Protein AF-A0A8H4V1L9-F1 (afdb_monomer_lite)

pLDDT: mean 92.54, std 5.95, range [70.88, 98.75]

Radius of gyration: 28.55 Å; chains: 1; bounding box: 56×48×77 Å

Foldseek 3Di:
DLLLVQQVQLAFFDACVVCVQLFNPPPDPPSTWRQFPDHDRFLRNLLCVVVVNTSGSLCDPSCVVNVSNVNCCSCPVVPNPVSNQSSDGVSSVVSSVVSVVCVVPVDPPPDDDDPPDDDDQKDWAPWDWDQDPPRPDIDTDTDIKGWCLPPPDDDPFDKDADAPPVRHPPPVRSIDGDDDDDKDDDPRTIID

Structure (mmCIF, N/CA/C/O backbone):
data_AF-A0A8H4V1L9-F1
#
_entry.id   AF-A0A8H4V1L9-F1
#
loop_
_atom_site.group_PDB
_atom_site.id
_atom_site.type_symbol
_atom_site.label_atom_id
_atom_site.label_alt_id
_atom_site.label_comp_id
_atom_site.label_asym_id
_atom_site.label_entity_id
_atom_site.label_seq_id
_atom_site.pdbx_PDB_ins_code
_atom_site.Cartn_x
_atom_site.Cartn_y
_atom_site.Cartn_z
_atom_site.occupancy
_atom_site.B_iso_or_equiv
_atom_site.auth_seq_id
_atom_site.auth_comp_id
_atom_site.auth_asym_id
_atom_site.auth_atom_id
_atom_site.pdbx_PDB_model_num
ATOM 1 N N . MET A 1 1 ? 8.409 -9.653 -5.940 1.00 91.44 1 MET A N 1
ATOM 2 C CA . MET A 1 1 ? 8.453 -8.261 -5.461 1.00 91.44 1 MET A CA 1
ATOM 3 C C . MET A 1 1 ? 8.432 -7.314 -6.658 1.00 91.44 1 MET A C 1
ATOM 5 O O . MET A 1 1 ? 7.422 -6.649 -6.794 1.00 91.44 1 MET A O 1
ATOM 9 N N . ILE A 1 2 ? 9.386 -7.412 -7.600 1.00 98.38 2 ILE A N 1
ATOM 10 C CA . ILE A 1 2 ? 9.415 -6.668 -8.886 1.00 98.38 2 ILE A CA 1
ATOM 11 C C . ILE A 1 2 ? 8.041 -6.478 -9.526 1.00 98.38 2 ILE A C 1
ATOM 13 O O . ILE A 1 2 ? 7.591 -5.352 -9.690 1.00 98.38 2 ILE A O 1
ATOM 17 N N . ALA A 1 3 ? 7.356 -7.586 -9.836 1.00 97.81 3 ALA A N 1
ATOM 18 C CA . ALA A 1 3 ? 6.075 -7.489 -10.518 1.00 97.81 3 ALA A CA 1
ATOM 19 C C . ALA A 1 3 ? 5.016 -6.757 -9.707 1.00 97.81 3 ALA A C 1
ATOM 21 O O . ALA A 1 3 ? 4.273 -5.965 -10.258 1.00 97.81 3 ALA A O 1
ATOM 22 N N . LEU A 1 4 ? 4.976 -6.972 -8.396 1.00 97.38 4 LEU A N 1
ATOM 23 C CA . LEU A 1 4 ? 4.025 -6.271 -7.551 1.00 97.38 4 LEU A CA 1
ATOM 24 C C . LEU A 1 4 ? 4.302 -4.758 -7.521 1.00 97.38 4 LEU A C 1
ATOM 26 O O . LEU A 1 4 ? 3.358 -3.986 -7.637 1.00 97.38 4 LEU A O 1
ATOM 30 N N . THR A 1 5 ? 5.571 -4.348 -7.424 1.00 97.94 5 THR A N 1
ATOM 31 C CA . THR A 1 5 ? 5.962 -2.929 -7.464 1.00 97.94 5 THR A CA 1
ATOM 32 C C . THR A 1 5 ? 5.581 -2.281 -8.778 1.00 97.94 5 THR A C 1
ATOM 34 O O . THR A 1 5 ? 4.862 -1.295 -8.759 1.00 97.94 5 THR A O 1
ATOM 37 N N . ALA A 1 6 ? 5.969 -2.869 -9.912 1.00 98.25 6 ALA A N 1
ATOM 38 C CA . ALA A 1 6 ? 5.624 -2.324 -11.223 1.00 98.25 6 ALA A CA 1
ATOM 39 C C . ALA A 1 6 ? 4.097 -2.239 -11.421 1.00 98.25 6 ALA A C 1
ATOM 41 O O . ALA A 1 6 ? 3.587 -1.226 -11.879 1.00 98.25 6 ALA A O 1
ATOM 42 N N . CYS A 1 7 ? 3.334 -3.248 -10.990 1.00 98.25 7 CYS A N 1
ATOM 43 C CA . CYS A 1 7 ? 1.870 -3.191 -11.054 1.00 98.25 7 CYS A CA 1
ATOM 44 C C . CYS A 1 7 ? 1.252 -2.120 -10.143 1.00 98.25 7 CYS A C 1
ATOM 46 O O . CYS A 1 7 ? 0.157 -1.653 -10.428 1.00 98.25 7 CYS A O 1
ATOM 48 N N . GLY A 1 8 ? 1.898 -1.763 -9.032 1.00 97.06 8 GLY A N 1
ATOM 49 C CA . GLY A 1 8 ? 1.448 -0.664 -8.177 1.00 97.06 8 GLY A CA 1
ATOM 50 C C . GLY A 1 8 ? 1.833 0.700 -8.747 1.00 97.06 8 GLY A C 1
ATOM 51 O O . GLY A 1 8 ? 1.004 1.601 -8.788 1.00 97.06 8 GLY A O 1
ATOM 52 N N . HIS A 1 9 ? 3.077 0.833 -9.205 1.00 97.69 9 HIS A N 1
ATOM 53 C CA . HIS A 1 9 ? 3.680 2.098 -9.622 1.00 97.69 9 HIS A CA 1
ATOM 54 C C . HIS A 1 9 ? 3.379 2.493 -11.074 1.00 97.69 9 HIS A C 1
ATOM 56 O O . HIS A 1 9 ? 3.747 3.586 -11.465 1.00 97.69 9 HIS A O 1
ATOM 62 N N . THR A 1 10 ? 2.651 1.699 -11.865 1.00 97.88 10 THR A N 1
ATOM 63 C CA . THR A 1 10 ? 2.059 2.216 -13.124 1.00 97.88 10 THR A CA 1
ATOM 64 C C . THR A 1 10 ? 1.052 3.349 -12.875 1.00 97.88 10 THR A C 1
ATOM 66 O O . THR A 1 10 ? 0.795 4.168 -13.748 1.00 97.88 10 THR A O 1
ATOM 69 N N . ILE A 1 11 ? 0.476 3.446 -11.668 1.00 96.25 11 ILE A N 1
ATOM 70 C CA . ILE A 1 11 ? -0.443 4.529 -11.309 1.00 96.25 11 ILE A CA 1
ATOM 71 C C . ILE A 1 11 ? 0.100 5.302 -10.114 1.00 96.25 11 ILE A C 1
ATOM 73 O O . ILE A 1 11 ? 0.515 4.740 -9.103 1.00 96.25 11 ILE A O 1
ATOM 77 N N . GLY A 1 12 ? -0.011 6.624 -10.197 1.00 96.31 12 GLY A N 1
ATOM 78 C CA . GLY A 1 12 ? 0.339 7.526 -9.111 1.00 96.31 12 GLY A CA 1
ATOM 79 C C . GLY A 1 12 ? 1.707 8.155 -9.318 1.00 96.31 12 GLY A C 1
ATOM 80 O O . GLY A 1 12 ? 2.100 8.431 -10.450 1.00 96.31 12 GLY A O 1
ATOM 81 N N . GLY A 1 13 ? 2.382 8.463 -8.215 1.00 96.62 13 GLY A N 1
ATOM 82 C CA . GLY A 1 13 ? 3.581 9.286 -8.218 1.00 96.62 13 GLY A CA 1
ATOM 83 C C . GLY A 1 13 ? 3.943 9.799 -6.831 1.00 96.62 13 GLY A C 1
ATOM 84 O O . GLY A 1 13 ? 3.339 9.415 -5.825 1.00 96.62 13 GLY A O 1
ATOM 85 N N . VAL A 1 14 ? 4.910 10.710 -6.788 1.00 97.44 14 VAL A N 1
ATOM 86 C CA . VAL A 1 14 ? 5.513 11.229 -5.555 1.00 97.44 14 VAL A CA 1
ATOM 87 C C . VAL A 1 14 ? 5.263 12.727 -5.408 1.00 97.44 14 VAL A C 1
ATOM 89 O O . VAL A 1 14 ? 5.441 13.484 -6.358 1.00 97.44 14 VAL A O 1
ATOM 92 N N . HIS A 1 15 ? 4.904 13.162 -4.195 1.00 97.50 15 HIS A N 1
ATOM 93 C CA . HIS A 1 15 ? 4.840 14.577 -3.816 1.00 97.50 15 HIS A CA 1
ATOM 94 C C . HIS A 1 15 ? 6.169 15.053 -3.210 1.00 97.50 15 HIS A C 1
ATOM 96 O O . HIS A 1 15 ? 6.635 14.497 -2.212 1.00 97.50 15 HIS A O 1
ATOM 102 N N . ALA A 1 16 ? 6.741 16.132 -3.748 1.00 96.94 16 ALA A N 1
ATOM 103 C CA . ALA A 1 16 ? 8.032 16.677 -3.314 1.00 96.94 16 ALA A CA 1
ATOM 104 C C . ALA A 1 16 ? 8.027 17.120 -1.842 1.00 96.94 16 ALA A C 1
ATOM 106 O O . ALA A 1 16 ? 9.006 16.934 -1.128 1.00 96.94 16 ALA A O 1
ATOM 107 N N . GLY A 1 17 ? 6.899 17.660 -1.363 1.00 96.25 17 GLY A N 1
ATOM 108 C CA . GLY A 1 17 ? 6.758 18.118 0.023 1.00 96.25 17 GLY A CA 1
ATOM 109 C C . GLY A 1 17 ? 6.889 17.006 1.070 1.00 96.25 17 GLY A C 1
ATOM 110 O O . GLY A 1 17 ? 7.188 17.295 2.226 1.00 96.25 17 GLY A O 1
ATOM 111 N N . ASN A 1 18 ? 6.683 15.747 0.673 1.00 95.75 18 ASN A N 1
ATOM 112 C CA . ASN A 1 18 ? 6.799 14.577 1.543 1.00 95.75 18 ASN A CA 1
ATOM 113 C C . ASN A 1 18 ? 8.097 13.794 1.314 1.00 95.75 18 ASN A C 1
ATOM 115 O O . ASN A 1 18 ? 8.547 13.119 2.237 1.00 95.75 18 ASN A O 1
ATOM 119 N N . PHE A 1 19 ? 8.675 13.877 0.111 1.00 96.75 19 PHE A N 1
ATOM 120 C CA . PHE A 1 19 ? 9.836 13.083 -0.304 1.00 96.75 19 PHE A CA 1
ATOM 121 C C . PHE A 1 19 ? 10.870 13.934 -1.072 1.00 96.75 19 PHE A C 1
ATOM 123 O O . PHE A 1 19 ? 11.121 13.697 -2.263 1.00 96.75 19 PHE A O 1
ATOM 130 N N . PRO A 1 20 ? 11.482 14.941 -0.417 1.00 96.12 20 PRO A N 1
ATOM 131 C CA . PRO A 1 20 ? 12.453 15.837 -1.049 1.00 96.12 20 PRO A CA 1
ATOM 132 C C . PRO A 1 20 ? 13.731 15.126 -1.533 1.00 96.12 20 PRO A C 1
ATOM 134 O O . PRO A 1 20 ? 14.472 15.670 -2.353 1.00 96.12 20 PRO A O 1
ATOM 137 N N . GLU A 1 21 ? 14.003 13.913 -1.046 1.00 97.06 21 GLU A N 1
ATOM 138 C CA . GLU A 1 21 ? 15.160 13.092 -1.409 1.00 97.06 21 GLU A CA 1
ATOM 139 C C . GLU A 1 21 ? 15.057 12.487 -2.813 1.00 97.06 21 GLU A C 1
ATOM 141 O O . GLU A 1 21 ? 16.083 12.098 -3.371 1.00 97.06 21 GLU A O 1
ATOM 146 N N . VAL A 1 22 ? 13.855 12.413 -3.390 1.00 97.56 22 VAL A N 1
ATOM 147 C CA . VAL A 1 22 ? 13.625 11.848 -4.733 1.00 97.56 22 VAL A CA 1
ATOM 148 C C . VAL A 1 22 ? 13.006 12.858 -5.696 1.00 97.56 22 VAL A C 1
ATOM 150 O O . VAL A 1 22 ? 13.206 12.743 -6.903 1.00 97.56 22 VAL A O 1
ATOM 153 N N . LEU A 1 23 ? 12.331 13.894 -5.182 1.00 96.88 23 LEU A N 1
ATOM 154 C CA . LEU A 1 23 ? 11.739 14.962 -5.983 1.00 96.88 23 LEU A CA 1
ATOM 155 C C . LEU A 1 23 ? 11.893 16.321 -5.291 1.00 96.88 23 LEU A C 1
ATOM 157 O O . LEU A 1 23 ? 11.407 16.523 -4.185 1.00 96.88 23 LEU A O 1
ATOM 161 N N . GLN A 1 24 ? 12.527 17.286 -5.957 1.00 95.69 24 GLN A N 1
ATOM 162 C CA . GLN A 1 24 ? 12.731 18.625 -5.401 1.00 95.69 24 GLN A CA 1
ATOM 163 C C . GLN A 1 24 ? 11.538 19.550 -5.700 1.00 95.69 24 GLN A C 1
ATOM 165 O O . GLN A 1 24 ? 11.079 19.628 -6.841 1.00 95.69 24 GLN A O 1
ATOM 170 N N . SER A 1 25 ? 11.078 20.312 -4.702 1.00 96.00 25 SER A N 1
ATOM 171 C CA . SER A 1 25 ? 10.032 21.328 -4.895 1.00 96.00 25 SER A CA 1
ATOM 172 C C . SER A 1 25 ? 10.402 22.366 -5.957 1.00 96.00 25 SER A C 1
ATOM 174 O O . SER A 1 25 ? 11.547 22.816 -6.042 1.00 96.00 25 SER A O 1
ATOM 176 N N . GLY A 1 26 ? 9.415 22.765 -6.754 1.00 95.56 26 GLY A N 1
ATOM 177 C CA . GLY A 1 26 ? 9.534 23.736 -7.837 1.00 95.56 26 GLY A CA 1
ATOM 178 C C . GLY A 1 26 ? 10.119 23.186 -9.140 1.00 95.56 26 GLY A C 1
ATOM 179 O O . GLY A 1 26 ? 10.341 23.969 -10.062 1.00 95.56 26 GLY A O 1
ATOM 180 N N . THR A 1 27 ? 10.388 21.878 -9.240 1.00 94.38 27 THR A N 1
ATOM 181 C CA . THR A 1 27 ? 10.982 21.269 -10.449 1.00 94.38 27 THR A CA 1
ATOM 182 C C . THR A 1 27 ? 9.960 20.699 -11.430 1.00 94.38 27 THR A C 1
ATOM 184 O O . THR A 1 27 ? 10.253 20.602 -12.621 1.00 94.38 27 THR A O 1
ATOM 187 N N . VAL A 1 28 ? 8.754 20.375 -10.957 1.00 94.44 28 VAL A N 1
ATOM 188 C CA . VAL A 1 28 ? 7.651 19.813 -11.750 1.00 94.44 28 VAL A CA 1
ATOM 189 C C . VAL A 1 28 ? 6.327 20.498 -11.384 1.00 94.44 28 VAL A C 1
ATOM 191 O O . VAL A 1 28 ? 6.216 21.064 -10.291 1.00 94.44 28 VAL A O 1
ATOM 194 N N . PRO A 1 29 ? 5.305 20.484 -12.262 1.00 95.38 29 PRO A N 1
ATOM 195 C CA . PRO A 1 29 ? 4.000 21.057 -11.945 1.00 95.38 29 PRO A CA 1
ATOM 196 C C . PRO A 1 29 ? 3.398 20.464 -10.666 1.00 95.38 29 PRO A C 1
ATOM 198 O O . PRO A 1 29 ? 3.422 19.255 -10.459 1.00 95.38 29 PRO A O 1
ATOM 201 N N . ASN A 1 30 ? 2.825 21.324 -9.820 1.00 95.38 30 ASN A N 1
ATOM 202 C CA . ASN A 1 30 ? 2.174 20.949 -8.556 1.00 95.38 30 ASN A CA 1
ATOM 203 C C . ASN A 1 30 ? 3.061 20.173 -7.562 1.00 95.38 30 ASN A C 1
ATOM 205 O O . ASN A 1 30 ? 2.519 19.544 -6.653 1.00 95.38 30 ASN A O 1
ATOM 209 N N . ASP A 1 31 ? 4.391 20.202 -7.718 1.00 97.00 31 ASP A N 1
ATOM 210 C CA . ASP A 1 31 ? 5.322 19.433 -6.883 1.00 97.00 31 ASP A CA 1
ATOM 211 C C . ASP A 1 31 ? 4.974 17.931 -6.826 1.00 97.00 31 ASP A C 1
ATOM 213 O O . ASP A 1 31 ? 5.177 17.270 -5.805 1.00 97.00 31 ASP A O 1
ATOM 217 N N . TYR A 1 32 ? 4.427 17.393 -7.921 1.00 97.31 32 TYR A N 1
ATOM 218 C CA . TYR A 1 32 ? 4.008 16.001 -8.040 1.00 97.31 32 TYR A CA 1
ATOM 219 C C . TYR A 1 32 ? 4.507 15.393 -9.350 1.00 97.31 32 TYR A C 1
ATOM 221 O O . TYR A 1 32 ? 4.200 15.902 -10.427 1.00 97.31 32 TYR A O 1
ATOM 229 N N . GLN A 1 33 ? 5.267 14.302 -9.254 1.00 97.62 33 GLN A N 1
ATOM 230 C CA . GLN A 1 33 ? 5.816 13.597 -10.411 1.00 97.62 33 GLN A CA 1
ATOM 231 C C . GLN A 1 33 ? 5.249 12.183 -10.478 1.00 97.62 33 GLN A C 1
ATOM 233 O O . GLN A 1 33 ? 5.380 11.416 -9.523 1.00 97.62 33 GLN A O 1
ATOM 238 N N . HIS A 1 34 ? 4.645 11.853 -11.618 1.00 97.75 34 HIS A N 1
ATOM 239 C CA . HIS A 1 34 ? 4.174 10.507 -11.912 1.00 97.75 34 HIS A CA 1
ATOM 240 C C . HIS A 1 34 ? 5.335 9.526 -12.078 1.00 97.75 34 HIS A C 1
ATOM 242 O O . HIS A 1 34 ? 6.420 9.906 -12.527 1.00 97.75 34 HIS A O 1
ATOM 248 N N . PHE A 1 35 ? 5.081 8.271 -11.715 1.00 98.06 35 PHE A N 1
ATOM 249 C CA . PHE A 1 35 ? 6.045 7.182 -11.853 1.00 98.06 35 PHE A CA 1
ATOM 250 C C . PHE A 1 35 ? 6.331 6.825 -13.321 1.00 98.06 35 PHE A C 1
ATOM 252 O O . PHE A 1 35 ? 7.454 6.470 -13.652 1.00 98.06 35 PHE A O 1
ATOM 259 N N . ASP A 1 36 ? 5.363 6.997 -14.220 1.00 97.81 36 ASP A N 1
ATOM 260 C CA . ASP A 1 36 ? 5.560 6.878 -15.667 1.00 97.81 36 ASP A CA 1
ATOM 261 C C . ASP A 1 36 ? 4.851 8.010 -16.429 1.00 97.81 36 ASP A C 1
ATOM 263 O O . ASP A 1 36 ? 4.314 8.948 -15.828 1.00 97.81 36 ASP A O 1
ATOM 267 N N . SER A 1 37 ? 4.901 7.977 -17.763 1.00 97.12 37 SER A N 1
ATOM 268 C CA . SER A 1 37 ? 4.326 9.037 -18.601 1.00 97.12 37 SER A CA 1
ATOM 269 C C . SER A 1 37 ? 2.793 9.056 -18.687 1.00 97.12 37 SER A C 1
ATOM 271 O O . SER A 1 37 ? 2.233 9.949 -19.338 1.00 97.12 37 SER A O 1
ATOM 273 N N . THR A 1 38 ? 2.095 8.111 -18.058 1.00 97.06 38 THR A N 1
ATOM 274 C CA . THR A 1 38 ? 0.645 7.951 -18.173 1.00 97.06 38 THR A CA 1
ATOM 275 C C . THR A 1 38 ? -0.070 8.020 -16.822 1.00 97.06 38 THR A C 1
ATOM 277 O O . THR A 1 38 ? 0.511 8.192 -15.757 1.00 97.06 38 THR A O 1
ATOM 280 N N . THR A 1 39 ? -1.402 7.994 -16.879 1.00 95.75 39 THR A N 1
ATOM 281 C CA . THR A 1 39 ? -2.283 7.983 -15.694 1.00 95.75 39 THR A CA 1
ATOM 282 C C . THR A 1 39 ? -3.282 6.828 -15.750 1.00 95.75 39 THR A C 1
ATOM 284 O O . THR A 1 39 ? -4.300 6.830 -15.056 1.00 95.75 39 THR A O 1
ATOM 287 N N . ILE A 1 40 ? -3.009 5.855 -16.618 1.00 96.94 40 ILE A N 1
ATOM 288 C CA . ILE A 1 40 ? -3.824 4.662 -16.828 1.00 96.94 40 ILE A CA 1
ATOM 289 C C . ILE A 1 40 ? -3.019 3.437 -16.401 1.00 96.94 40 ILE A C 1
ATOM 291 O O . ILE A 1 40 ? -1.814 3.512 -16.225 1.00 96.94 40 ILE A O 1
ATOM 295 N N . PHE A 1 41 ? -3.694 2.308 -16.205 1.00 98.00 41 PHE A N 1
ATOM 296 C CA . PHE A 1 41 ? -3.019 1.067 -15.837 1.00 98.00 41 PHE A CA 1
ATOM 297 C C . PHE A 1 41 ? -2.398 0.415 -17.080 1.00 98.00 41 PHE A C 1
ATOM 299 O O . PHE A 1 41 ? -3.123 -0.226 -17.848 1.00 98.00 41 PHE A O 1
ATOM 306 N N . ASP A 1 42 ? -1.093 0.578 -17.288 1.00 98.50 42 ASP A N 1
ATOM 307 C CA . ASP A 1 42 ? -0.368 0.032 -18.439 1.00 98.50 42 ASP A CA 1
ATOM 308 C C . ASP A 1 42 ? 1.109 -0.299 -18.123 1.00 98.50 42 ASP A C 1
ATOM 310 O O . ASP A 1 42 ? 1.575 -0.217 -16.990 1.00 98.50 42 ASP A O 1
ATOM 314 N N . GLU A 1 43 ? 1.862 -0.771 -19.113 1.00 98.56 43 GLU A N 1
ATOM 315 C CA . GLU A 1 43 ? 3.238 -1.240 -18.926 1.00 98.56 43 GLU A CA 1
ATOM 316 C C . GLU A 1 43 ? 4.299 -0.127 -18.873 1.00 98.56 43 GLU A C 1
ATOM 318 O O . GLU A 1 43 ? 5.502 -0.427 -18.904 1.00 98.56 43 GLU A O 1
ATOM 323 N N . LYS A 1 44 ? 3.909 1.153 -18.870 1.00 98.62 44 LYS A N 1
ATOM 324 C CA . LYS A 1 44 ? 4.834 2.276 -19.095 1.00 98.62 44 LYS A CA 1
ATOM 325 C C . LYS A 1 44 ? 5.930 2.358 -18.044 1.00 98.62 44 LYS A C 1
ATOM 327 O O . LYS A 1 44 ? 7.093 2.444 -18.434 1.00 98.62 44 LYS A O 1
ATOM 332 N N . ILE A 1 45 ? 5.616 2.127 -16.772 1.00 98.44 45 ILE A N 1
ATOM 333 C CA . ILE A 1 45 ? 6.615 1.985 -15.700 1.00 98.44 45 ILE A CA 1
ATOM 334 C C . ILE A 1 45 ? 7.746 0.994 -16.030 1.00 98.44 45 ILE A C 1
ATOM 336 O O . ILE A 1 45 ? 8.909 1.253 -15.733 1.00 98.44 45 ILE A O 1
ATOM 340 N N . ALA A 1 46 ? 7.442 -0.130 -16.687 1.00 98.50 46 ALA A N 1
ATOM 341 C CA . ALA A 1 46 ? 8.436 -1.142 -17.038 1.00 98.50 46 ALA A CA 1
ATOM 342 C C . ALA A 1 46 ? 9.134 -0.834 -18.371 1.00 98.50 46 ALA A C 1
ATOM 344 O O . ALA A 1 46 ? 10.360 -0.927 -18.474 1.00 98.50 46 ALA A O 1
ATOM 345 N N . SER A 1 47 ? 8.361 -0.466 -19.397 1.00 98.56 47 SER A N 1
ATOM 346 C CA . SER A 1 47 ? 8.896 -0.201 -20.737 1.00 98.56 47 SER A CA 1
ATOM 347 C C . SER A 1 47 ? 9.789 1.040 -20.779 1.00 98.56 47 SER A C 1
ATOM 349 O O . SER A 1 47 ? 10.823 1.013 -21.447 1.00 98.56 47 SER A O 1
ATOM 351 N N . GLU A 1 48 ? 9.467 2.086 -20.017 1.00 98.38 48 GLU A N 1
ATOM 352 C CA . GLU A 1 48 ? 10.284 3.300 -19.930 1.00 98.38 48 GLU A CA 1
ATOM 353 C C . GLU A 1 48 ? 11.528 3.104 -19.058 1.00 98.38 48 GLU A C 1
ATOM 355 O O . GLU A 1 48 ? 12.603 3.623 -19.372 1.00 98.38 48 GLU A O 1
ATOM 360 N N . TYR A 1 49 ? 11.417 2.308 -17.989 1.00 98.00 49 TYR A N 1
ATOM 361 C CA . TYR A 1 49 ? 12.568 1.929 -17.171 1.00 98.00 49 TYR A CA 1
ATOM 362 C C . TYR A 1 49 ? 13.615 1.177 -18.002 1.00 98.00 49 TYR A C 1
ATOM 364 O O . TYR A 1 49 ? 14.783 1.566 -18.039 1.00 98.00 49 TYR A O 1
ATOM 372 N N . ILE A 1 50 ? 13.191 0.146 -18.739 1.00 98.00 50 ILE A N 1
ATOM 373 C CA . ILE A 1 50 ? 14.075 -0.619 -19.632 1.00 98.00 50 ILE A CA 1
ATOM 374 C C . ILE A 1 50 ? 14.558 0.218 -20.822 1.00 98.00 50 ILE A C 1
ATOM 376 O O . ILE A 1 50 ? 15.696 0.054 -21.266 1.00 98.00 50 ILE A O 1
ATOM 380 N N . GLY A 1 51 ? 13.720 1.128 -21.324 1.00 96.88 51 GLY A N 1
ATOM 381 C CA . GLY A 1 51 ? 14.060 2.060 -22.399 1.00 96.88 51 GLY A CA 1
ATOM 382 C C . GLY A 1 51 ? 15.051 3.157 -21.998 1.00 96.88 51 GLY A C 1
ATOM 383 O O . GLY A 1 51 ? 15.592 3.831 -22.876 1.00 96.88 51 GLY A O 1
ATOM 384 N N . GLY A 1 52 ? 15.320 3.332 -20.699 1.00 95.25 52 GLY A N 1
ATOM 385 C CA . GLY A 1 52 ? 16.205 4.377 -20.180 1.00 95.25 52 GLY A CA 1
ATOM 386 C C . GLY A 1 52 ? 15.619 5.788 -20.286 1.00 95.25 52 GLY A C 1
ATOM 387 O O . GLY A 1 52 ? 16.367 6.765 -20.275 1.00 95.25 52 GLY A O 1
ATOM 388 N N . ASN A 1 53 ? 14.297 5.902 -20.415 1.00 95.69 53 ASN A N 1
ATOM 389 C CA . ASN A 1 53 ? 13.557 7.156 -20.559 1.00 95.69 53 ASN A CA 1
ATOM 390 C C . ASN A 1 53 ? 12.451 7.315 -19.501 1.00 95.69 53 ASN A C 1
ATOM 392 O O . ASN A 1 53 ? 11.499 8.056 -19.728 1.00 95.69 53 ASN A O 1
ATOM 396 N N . THR A 1 54 ? 12.588 6.628 -18.364 1.00 95.31 54 THR A N 1
ATOM 397 C CA . THR A 1 54 ? 11.660 6.705 -17.229 1.00 95.31 54 THR A CA 1
ATOM 398 C C . THR A 1 54 ? 11.586 8.103 -16.613 1.00 95.31 54 THR A C 1
ATOM 400 O O . THR A 1 54 ? 12.599 8.794 -16.471 1.00 95.31 54 THR A O 1
ATOM 403 N N . SER A 1 55 ? 10.374 8.505 -16.226 1.00 94.88 55 SER A N 1
ATOM 404 C CA . SER A 1 55 ? 10.116 9.688 -15.401 1.00 94.88 55 SER A CA 1
ATOM 405 C C . SER A 1 55 ? 9.977 9.376 -13.909 1.00 94.88 55 SER A C 1
ATOM 407 O O . SER A 1 55 ? 9.704 10.289 -13.128 1.00 94.88 55 SER A O 1
ATOM 409 N N . ASP A 1 56 ? 10.159 8.114 -13.518 1.00 97.69 56 ASP A N 1
ATOM 410 C CA . ASP A 1 56 ? 10.023 7.636 -12.147 1.00 97.69 56 ASP A CA 1
ATOM 411 C C . ASP A 1 56 ? 11.001 8.355 -11.198 1.00 97.69 56 ASP A C 1
ATOM 413 O O . ASP A 1 56 ? 12.221 8.177 -11.316 1.00 97.69 56 ASP A O 1
ATOM 417 N N . PRO A 1 57 ? 10.508 9.127 -10.208 1.00 97.75 57 PRO A N 1
ATOM 418 C CA . PRO A 1 57 ? 11.354 9.743 -9.189 1.00 97.75 57 PRO A CA 1
ATOM 419 C C . PRO A 1 57 ? 12.225 8.735 -8.439 1.00 97.75 57 PRO A C 1
ATOM 421 O O . PRO A 1 57 ? 13.347 9.076 -8.073 1.00 97.75 57 PRO A O 1
ATOM 424 N N . LEU A 1 58 ? 11.743 7.505 -8.239 1.00 98.06 58 LEU A N 1
ATOM 425 C CA . LEU A 1 58 ? 12.412 6.421 -7.510 1.00 98.06 58 LEU A CA 1
ATOM 426 C C . LEU A 1 58 ? 13.439 5.664 -8.366 1.00 98.06 58 LEU A C 1
ATOM 428 O O . LEU A 1 58 ? 14.187 4.838 -7.843 1.00 98.06 58 LEU A O 1
ATOM 432 N N . ALA A 1 59 ? 13.527 5.977 -9.658 1.00 97.31 59 ALA A N 1
ATOM 433 C CA . ALA A 1 59 ? 14.614 5.572 -10.548 1.00 97.31 59 ALA A CA 1
ATOM 434 C C . ALA A 1 59 ? 15.405 6.778 -11.092 1.00 97.31 59 ALA A C 1
ATOM 436 O O . ALA A 1 59 ? 16.281 6.634 -11.950 1.00 97.31 59 ALA A O 1
ATOM 437 N N . GLY A 1 60 ? 15.106 7.979 -10.593 1.00 94.75 60 GLY A N 1
ATOM 438 C CA . GLY A 1 60 ? 15.682 9.229 -11.058 1.00 94.75 60 GLY A CA 1
ATOM 439 C C . GLY A 1 60 ? 17.079 9.521 -10.494 1.00 94.75 60 GLY A C 1
ATOM 440 O O . GLY A 1 60 ? 17.506 8.962 -9.480 1.00 94.75 60 GLY A O 1
ATOM 441 N N . PRO A 1 61 ? 17.808 10.479 -11.094 1.00 94.75 61 PRO A N 1
ATOM 442 C CA . PRO A 1 61 ? 19.169 10.823 -10.681 1.00 94.75 61 PRO A CA 1
ATOM 443 C C . PRO A 1 61 ? 19.255 11.370 -9.250 1.00 94.75 61 PRO A C 1
ATOM 445 O O . PRO A 1 61 ? 20.276 11.191 -8.587 1.00 94.75 61 PRO A O 1
ATOM 448 N N . LEU A 1 62 ? 18.204 12.042 -8.765 1.00 96.62 62 LEU A N 1
ATOM 449 C CA . LEU A 1 62 ? 18.163 12.558 -7.397 1.00 96.62 62 LEU A CA 1
ATOM 450 C C . LEU A 1 62 ? 18.035 11.418 -6.379 1.00 96.62 62 LEU A C 1
ATOM 452 O O . LEU A 1 62 ? 18.798 11.391 -5.414 1.00 96.62 62 LEU A O 1
ATOM 456 N N . ALA A 1 63 ? 17.157 10.446 -6.646 1.00 97.56 63 ALA A N 1
ATOM 457 C CA . ALA A 1 63 ? 17.020 9.246 -5.830 1.00 97.56 63 ALA A CA 1
ATOM 458 C C . ALA A 1 63 ? 18.326 8.446 -5.775 1.00 97.56 63 ALA A C 1
ATOM 460 O O . ALA A 1 63 ? 18.793 8.143 -4.680 1.00 97.56 63 ALA A O 1
ATOM 461 N N . VAL A 1 64 ? 18.981 8.214 -6.920 1.00 97.06 64 VAL A N 1
ATOM 462 C CA . VAL A 1 64 ? 20.288 7.528 -6.980 1.00 97.06 64 VAL A CA 1
ATOM 463 C C . VAL A 1 64 ? 21.346 8.282 -6.175 1.00 97.06 64 VAL A C 1
ATOM 465 O O . VAL A 1 64 ? 22.065 7.692 -5.370 1.00 97.06 64 VAL A O 1
ATOM 468 N N . LYS A 1 65 ? 21.435 9.607 -6.349 1.00 97.50 65 LYS A N 1
ATOM 469 C CA . LYS A 1 65 ? 22.385 10.448 -5.607 1.00 97.50 65 LYS A CA 1
ATOM 470 C C . LYS A 1 65 ? 22.183 10.342 -4.093 1.00 97.50 65 LYS A C 1
ATOM 472 O O . LYS A 1 65 ? 23.162 10.391 -3.350 1.00 97.50 65 LYS A O 1
ATOM 477 N N . ASN A 1 66 ? 20.934 10.231 -3.653 1.00 97.56 66 ASN A N 1
ATOM 478 C CA . ASN A 1 66 ? 20.572 10.227 -2.242 1.00 97.56 66 ASN A CA 1
ATOM 479 C C . ASN A 1 66 ? 20.402 8.816 -1.657 1.00 97.56 66 ASN A C 1
ATOM 481 O O . ASN A 1 66 ? 20.174 8.709 -0.456 1.00 97.56 66 ASN A O 1
ATOM 485 N N . THR A 1 67 ? 20.547 7.747 -2.451 1.00 97.06 67 THR A N 1
ATOM 486 C CA . THR A 1 67 ? 20.287 6.340 -2.070 1.00 97.06 67 THR A CA 1
ATOM 487 C C . THR A 1 67 ? 18.827 6.043 -1.687 1.00 97.06 67 THR A C 1
ATOM 489 O O . THR A 1 67 ? 18.554 5.238 -0.800 1.00 97.06 67 THR A O 1
ATOM 492 N N . TYR A 1 68 ? 17.885 6.713 -2.357 1.00 97.69 68 TYR A N 1
ATOM 493 C CA . TYR A 1 68 ? 16.430 6.509 -2.245 1.00 97.69 68 TYR A CA 1
ATOM 494 C C . TYR A 1 68 ? 15.834 5.892 -3.524 1.00 97.69 68 TYR A C 1
ATOM 496 O O . TYR A 1 68 ? 14.648 6.034 -3.812 1.00 97.69 68 TYR A O 1
ATOM 504 N N . ASP A 1 69 ? 16.661 5.215 -4.313 1.00 97.12 69 ASP A N 1
ATOM 505 C CA . ASP A 1 69 ? 16.325 4.622 -5.603 1.00 97.12 69 ASP A CA 1
ATOM 506 C C . ASP A 1 69 ? 15.676 3.233 -5.468 1.00 97.12 69 ASP A C 1
ATOM 508 O O . ASP A 1 69 ? 16.184 2.220 -5.958 1.00 97.12 69 ASP A O 1
ATOM 512 N N . SER A 1 70 ? 14.546 3.167 -4.752 1.00 97.38 70 SER A N 1
ATOM 513 C CA . SER A 1 70 ? 13.880 1.899 -4.423 1.00 97.38 70 SER A CA 1
ATOM 514 C C . SER A 1 70 ? 13.465 1.103 -5.654 1.00 97.38 70 SER A C 1
ATOM 516 O O . SER A 1 70 ? 13.592 -0.121 -5.653 1.00 97.38 70 SER A O 1
ATOM 518 N N . ASP A 1 71 ? 13.001 1.775 -6.702 1.00 98.06 71 ASP A N 1
ATOM 519 C CA . ASP A 1 71 ? 12.519 1.101 -7.903 1.00 98.06 71 ASP A CA 1
ATOM 520 C C . ASP A 1 71 ? 13.690 0.522 -8.698 1.00 98.06 71 ASP A C 1
ATOM 522 O O . ASP A 1 71 ? 13.610 -0.624 -9.134 1.00 98.06 71 ASP A O 1
ATOM 526 N N . ILE A 1 72 ? 14.847 1.200 -8.744 1.00 97.50 72 ILE A N 1
ATOM 527 C CA . ILE A 1 72 ? 16.089 0.604 -9.269 1.00 97.50 72 ILE A CA 1
ATOM 528 C C . ILE A 1 72 ? 16.483 -0.628 -8.454 1.00 97.50 72 ILE A C 1
ATOM 530 O O . ILE A 1 72 ? 16.722 -1.692 -9.033 1.00 97.50 72 ILE A O 1
ATOM 534 N N . ALA A 1 73 ? 16.540 -0.516 -7.125 1.00 97.88 73 ALA A N 1
ATOM 535 C CA . ALA A 1 73 ? 16.942 -1.624 -6.258 1.00 97.88 73 ALA A CA 1
ATOM 536 C C . ALA A 1 73 ? 16.029 -2.850 -6.425 1.00 97.88 73 ALA A C 1
ATOM 538 O O . ALA A 1 73 ? 16.490 -3.993 -6.418 1.00 97.88 73 ALA A O 1
ATOM 539 N N . VAL A 1 74 ? 14.730 -2.618 -6.610 1.00 98.31 74 VAL A N 1
ATOM 540 C CA . VAL A 1 74 ? 13.742 -3.667 -6.844 1.00 98.31 74 VAL A CA 1
ATOM 541 C C . VAL A 1 74 ? 13.878 -4.249 -8.243 1.00 98.31 74 VAL A C 1
ATOM 543 O O . VAL A 1 74 ? 14.041 -5.460 -8.368 1.00 98.31 74 VAL A O 1
ATOM 546 N N . PHE A 1 75 ? 13.810 -3.424 -9.287 1.00 98.44 75 PHE A N 1
ATOM 547 C CA . PHE A 1 75 ? 13.785 -3.869 -10.683 1.00 98.44 75 PHE A CA 1
ATOM 548 C C . PHE A 1 75 ? 15.068 -4.599 -11.089 1.00 98.44 75 PHE A C 1
ATOM 550 O O . PHE A 1 75 ? 15.006 -5.542 -11.879 1.00 98.44 75 PHE A O 1
ATOM 557 N N . THR A 1 76 ? 16.199 -4.258 -10.468 1.00 97.75 76 THR A N 1
ATOM 558 C CA . THR A 1 76 ? 17.488 -4.932 -10.683 1.00 97.75 76 THR A CA 1
ATOM 559 C C . THR A 1 76 ? 17.697 -6.180 -9.827 1.00 97.75 76 THR A C 1
ATOM 561 O O . THR A 1 76 ? 18.664 -6.908 -10.062 1.00 97.75 76 THR A O 1
ATOM 564 N N . ALA A 1 77 ? 16.798 -6.496 -8.885 1.00 98.19 77 ALA A N 1
ATOM 565 C CA . ALA A 1 77 ? 16.981 -7.595 -7.931 1.00 98.19 77 ALA A CA 1
ATOM 566 C C . ALA A 1 77 ? 17.138 -8.979 -8.590 1.00 98.19 77 ALA A C 1
ATOM 568 O O . ALA A 1 77 ? 17.703 -9.890 -7.984 1.00 98.19 77 ALA A O 1
ATOM 569 N N . ASP A 1 78 ? 16.656 -9.148 -9.823 1.00 98.25 78 ASP A N 1
ATOM 570 C CA . ASP A 1 78 ? 16.837 -10.359 -10.627 1.00 98.25 78 ASP A CA 1
ATOM 571 C C . ASP A 1 78 ? 17.623 -10.114 -11.926 1.00 98.25 78 ASP A C 1
ATOM 573 O O . ASP A 1 78 ? 17.455 -10.836 -12.910 1.00 98.25 78 ASP A O 1
ATOM 577 N N . ASN A 1 79 ? 18.514 -9.117 -11.920 1.00 97.50 79 ASN A N 1
ATOM 578 C CA . ASN A 1 79 ? 19.259 -8.649 -13.092 1.00 97.50 79 ASN A CA 1
ATOM 579 C C . ASN A 1 79 ? 18.332 -8.197 -14.233 1.00 97.50 79 ASN A C 1
ATOM 581 O O . ASN A 1 79 ? 18.559 -8.525 -15.398 1.00 97.50 79 ASN A O 1
ATOM 585 N N . ASN A 1 80 ? 17.280 -7.450 -13.887 1.00 97.88 80 ASN A N 1
ATOM 586 C CA . ASN A 1 80 ? 16.261 -6.923 -14.795 1.00 97.88 80 ASN A CA 1
ATOM 587 C C . ASN A 1 80 ? 15.440 -7.988 -15.543 1.00 97.88 80 ASN A C 1
ATOM 589 O O . ASN A 1 80 ? 14.728 -7.645 -16.490 1.00 97.88 80 ASN A O 1
ATOM 593 N N . ALA A 1 81 ? 15.498 -9.265 -15.162 1.00 98.38 81 ALA A N 1
ATOM 594 C CA . ALA A 1 81 ? 14.823 -10.332 -15.896 1.00 98.38 81 ALA A CA 1
ATOM 595 C C . ALA A 1 81 ? 13.295 -10.170 -15.859 1.00 98.38 81 ALA A C 1
ATOM 597 O O . ALA A 1 81 ? 12.646 -10.181 -16.907 1.00 98.38 81 ALA A O 1
ATOM 598 N N . THR A 1 82 ? 12.707 -9.969 -14.675 1.00 98.44 82 THR A N 1
ATOM 599 C CA . THR A 1 82 ? 11.249 -9.828 -14.542 1.00 98.44 82 THR A CA 1
ATOM 600 C C . THR A 1 82 ? 10.758 -8.506 -15.118 1.00 98.44 82 THR A C 1
ATOM 602 O O . THR A 1 82 ? 9.777 -8.511 -15.859 1.00 98.44 82 THR A O 1
ATOM 605 N N . ILE A 1 83 ? 11.421 -7.386 -14.810 1.00 98.50 83 ILE A N 1
ATOM 606 C CA . ILE A 1 83 ? 10.976 -6.066 -15.286 1.00 98.50 83 ILE A CA 1
ATOM 607 C C . ILE A 1 83 ? 11.063 -5.963 -16.819 1.00 98.50 83 ILE A C 1
ATOM 609 O O . ILE A 1 83 ? 10.182 -5.377 -17.438 1.00 98.50 83 ILE A O 1
ATOM 6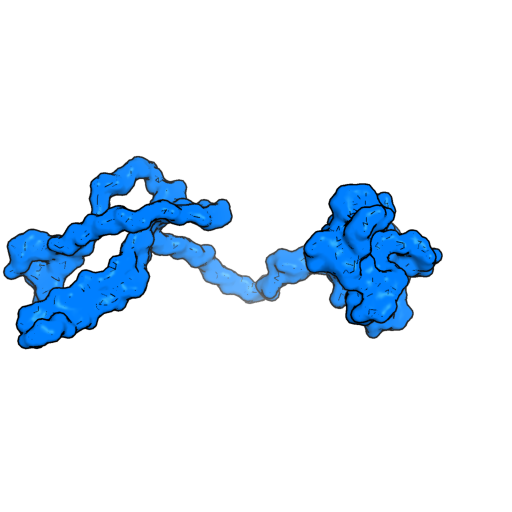13 N N . SER A 1 84 ? 12.035 -6.639 -17.450 1.00 98.62 84 SER A N 1
ATOM 614 C CA . SER A 1 84 ? 12.122 -6.730 -18.916 1.00 98.62 84 SER A CA 1
ATOM 615 C C . SER A 1 84 ? 10.931 -7.452 -19.537 1.00 98.62 84 SER A C 1
ATOM 617 O O . SER A 1 84 ? 10.422 -7.014 -20.563 1.00 98.62 84 SER A O 1
ATOM 619 N N . LEU A 1 85 ? 10.449 -8.538 -18.921 1.00 98.50 85 LEU A N 1
ATOM 620 C CA . LEU A 1 85 ? 9.234 -9.217 -19.390 1.00 98.50 85 LEU A CA 1
ATOM 621 C C . LEU A 1 85 ? 7.995 -8.334 -19.219 1.00 98.50 85 LEU A C 1
ATOM 623 O O . LEU A 1 85 ? 7.077 -8.388 -20.030 1.00 98.50 85 LEU A O 1
ATOM 627 N N . MET A 1 86 ? 7.970 -7.513 -18.170 1.00 98.62 86 MET A N 1
ATOM 628 C CA . MET A 1 86 ? 6.867 -6.597 -17.890 1.00 98.62 86 MET A CA 1
ATOM 629 C C . MET A 1 86 ? 6.793 -5.397 -18.827 1.00 98.62 86 MET A C 1
ATOM 631 O O . MET A 1 86 ? 5.775 -4.726 -18.809 1.00 98.62 86 MET A O 1
ATOM 635 N N . ALA A 1 87 ? 7.805 -5.151 -19.660 1.00 98.44 87 ALA A N 1
ATOM 636 C CA . ALA A 1 87 ? 7.720 -4.156 -20.726 1.00 98.44 87 ALA A CA 1
ATOM 637 C C . ALA A 1 87 ? 6.786 -4.585 -21.881 1.00 98.44 87 ALA A C 1
ATOM 639 O O . ALA A 1 87 ? 6.468 -3.761 -22.736 1.00 98.44 87 ALA A O 1
ATOM 640 N N . ASP A 1 88 ? 6.354 -5.853 -21.932 1.00 98.56 88 ASP A N 1
ATOM 641 C CA . ASP A 1 88 ? 5.309 -6.314 -22.852 1.00 98.56 88 ASP A CA 1
ATOM 642 C C . ASP A 1 88 ? 3.905 -6.071 -22.253 1.00 98.56 88 ASP A C 1
ATOM 644 O O . ASP A 1 88 ? 3.619 -6.588 -21.168 1.00 98.56 88 ASP A O 1
ATOM 648 N N . PRO A 1 89 ? 2.988 -5.374 -22.956 1.00 98.44 89 PRO A N 1
ATOM 649 C CA . PRO A 1 89 ? 1.660 -5.047 -22.426 1.00 98.44 89 PRO A CA 1
ATOM 650 C C . PRO A 1 89 ? 0.816 -6.274 -22.042 1.00 98.44 89 PRO A C 1
ATOM 652 O O . PRO A 1 89 ? 0.083 -6.264 -21.050 1.00 98.44 89 PRO A O 1
ATOM 655 N N . THR A 1 90 ? 0.916 -7.367 -22.808 1.00 98.50 90 THR A N 1
ATOM 656 C CA . THR A 1 90 ? 0.113 -8.579 -22.566 1.00 98.50 90 THR A CA 1
ATOM 657 C C . THR A 1 90 ? 0.626 -9.327 -21.336 1.00 98.50 90 THR A C 1
ATOM 659 O O . THR A 1 90 ? -0.153 -9.778 -20.482 1.00 98.50 90 THR A O 1
ATOM 662 N N . TYR A 1 91 ? 1.947 -9.448 -21.216 1.00 98.44 91 TYR A N 1
ATOM 663 C CA . TYR A 1 91 ? 2.587 -10.029 -20.047 1.00 98.44 91 TYR A CA 1
ATOM 664 C C . TYR A 1 91 ? 2.339 -9.175 -18.804 1.00 98.44 91 TYR A C 1
ATOM 666 O O . TYR A 1 91 ? 1.956 -9.728 -17.774 1.00 98.44 91 TYR A O 1
ATOM 674 N N . PHE A 1 92 ? 2.476 -7.851 -18.901 1.00 98.75 92 PHE A N 1
ATOM 675 C CA . PHE A 1 92 ? 2.182 -6.915 -17.818 1.00 98.75 92 PHE A CA 1
ATOM 676 C C . PHE A 1 92 ? 0.771 -7.134 -17.265 1.00 98.75 92 PHE A C 1
ATOM 678 O O . PHE A 1 92 ? 0.617 -7.482 -16.093 1.00 98.75 92 PHE A O 1
ATOM 685 N N . GLN A 1 93 ? -0.250 -7.058 -18.124 1.00 98.31 93 GLN A N 1
ATOM 686 C CA . GLN A 1 93 ? -1.649 -7.194 -17.718 1.00 98.31 93 GLN A CA 1
ATOM 687 C C . GLN A 1 93 ? -1.923 -8.541 -17.030 1.00 98.31 93 GLN A C 1
ATOM 689 O O . GLN A 1 93 ? -2.465 -8.595 -15.921 1.00 98.31 93 GLN A O 1
ATOM 694 N N . SER A 1 94 ? -1.516 -9.645 -17.666 1.00 98.12 94 SER A N 1
ATOM 695 C CA . SER A 1 94 ? -1.723 -10.993 -17.117 1.00 98.12 94 SER A CA 1
ATOM 696 C C . SER A 1 94 ? -0.923 -11.224 -15.834 1.00 98.12 94 SER A C 1
ATOM 698 O O . SER A 1 94 ? -1.353 -11.958 -14.928 1.00 98.12 94 SER A O 1
ATOM 700 N N . ARG A 1 95 ? 0.250 -10.588 -15.711 1.00 98.25 95 ARG A N 1
ATOM 701 C CA . ARG A 1 95 ? 1.066 -10.736 -14.519 1.00 98.25 95 ARG A CA 1
ATOM 702 C C . ARG A 1 95 ? 0.498 -9.942 -13.355 1.00 98.25 95 ARG A C 1
ATOM 704 O O . ARG A 1 95 ? 0.407 -10.517 -12.265 1.00 98.25 95 ARG A O 1
ATOM 711 N N . CYS A 1 96 ? 0.064 -8.709 -13.599 1.00 98.06 96 CYS A N 1
ATOM 712 C CA . CYS A 1 96 ? -0.546 -7.835 -12.607 1.00 98.06 96 CYS A CA 1
ATOM 713 C C . CYS A 1 96 ? -1.861 -8.366 -12.063 1.00 98.06 96 CYS A C 1
ATOM 715 O O . CYS A 1 96 ? -2.051 -8.324 -10.850 1.00 98.06 96 CYS A O 1
ATOM 717 N N . GLN A 1 97 ? -2.703 -8.974 -12.904 1.00 97.38 97 GLN A N 1
ATOM 718 C CA . GLN A 1 97 ? -3.923 -9.638 -12.442 1.00 97.38 97 GLN A CA 1
ATOM 719 C C . GLN A 1 97 ? -3.633 -10.633 -11.307 1.00 97.38 97 GLN A C 1
ATOM 721 O O . GLN A 1 97 ? -4.265 -10.585 -10.257 1.00 97.38 97 GLN A O 1
ATOM 726 N N . VAL A 1 98 ? -2.631 -11.498 -11.477 1.00 95.88 98 VAL A N 1
ATOM 727 C CA . VAL A 1 98 ? -2.278 -12.499 -10.455 1.00 95.88 98 VAL A CA 1
ATOM 728 C C . VAL A 1 98 ? -1.597 -11.878 -9.241 1.00 95.88 98 VAL A C 1
ATOM 730 O O . VAL A 1 98 ? -1.804 -12.357 -8.129 1.00 95.88 98 VAL A O 1
ATOM 733 N N . MET A 1 99 ? -0.765 -10.847 -9.420 1.00 95.56 99 MET A N 1
ATOM 734 C CA . MET A 1 99 ? -0.108 -10.196 -8.281 1.00 95.56 99 MET A CA 1
ATOM 735 C C . MET A 1 99 ? -1.123 -9.480 -7.391 1.00 95.56 99 MET A C 1
ATOM 737 O O . MET A 1 99 ? -1.100 -9.680 -6.180 1.00 95.56 99 MET A O 1
ATOM 741 N N . LEU A 1 100 ? -2.048 -8.725 -7.984 1.00 94.88 100 LEU A N 1
ATOM 742 C CA . LEU A 1 100 ? -3.112 -8.038 -7.252 1.00 94.88 100 LEU A CA 1
ATOM 743 C C . LEU A 1 100 ? -4.108 -9.032 -6.643 1.00 94.88 100 LEU A C 1
ATOM 745 O O . LEU A 1 100 ? -4.511 -8.859 -5.496 1.00 94.88 100 LEU A O 1
ATOM 749 N N . GLN A 1 101 ? -4.430 -10.131 -7.337 1.00 92.94 101 GLN A N 1
ATOM 750 C CA . GLN A 1 101 ? -5.260 -11.197 -6.767 1.00 92.94 101 GLN A CA 1
ATOM 751 C C . GLN A 1 101 ? -4.638 -11.779 -5.491 1.00 92.94 101 GLN A C 1
ATOM 753 O O . GLN A 1 101 ? -5.339 -11.953 -4.501 1.00 92.94 101 GLN A O 1
ATOM 758 N N . ARG A 1 102 ? -3.317 -11.994 -5.454 1.00 90.00 102 ARG A N 1
ATOM 759 C CA . ARG A 1 102 ? -2.615 -12.472 -4.247 1.00 90.00 102 ARG A CA 1
ATOM 760 C C . ARG A 1 102 ? -2.640 -11.482 -3.079 1.00 90.00 102 ARG A C 1
ATOM 762 O O . ARG A 1 102 ? -2.452 -11.908 -1.945 1.00 90.00 102 ARG A O 1
ATOM 769 N N . MET A 1 103 ? -2.843 -10.187 -3.333 1.00 87.50 103 MET A N 1
ATOM 770 C CA . MET A 1 103 ? -3.025 -9.195 -2.263 1.00 87.50 103 MET A CA 1
ATOM 771 C C . MET A 1 103 ? -4.423 -9.250 -1.647 1.00 87.50 103 MET A C 1
ATOM 773 O O . MET A 1 103 ? -4.598 -8.836 -0.506 1.00 87.50 103 MET A O 1
ATOM 777 N N . ILE A 1 104 ? -5.408 -9.737 -2.401 1.00 88.19 104 ILE A N 1
ATOM 778 C CA . ILE A 1 104 ? -6.796 -9.878 -1.954 1.00 88.19 104 ILE A CA 1
ATOM 779 C C . ILE A 1 104 ? -6.979 -11.250 -1.294 1.00 88.19 104 ILE A C 1
ATOM 781 O O . ILE A 1 104 ? -7.500 -11.367 -0.188 1.00 88.19 104 ILE A O 1
ATOM 785 N N . GLU A 1 105 ? -6.486 -12.299 -1.947 1.00 87.75 105 GLU A N 1
ATOM 786 C CA . GLU A 1 105 ? -6.561 -13.691 -1.508 1.00 87.75 105 GLU A CA 1
ATOM 787 C C . GLU A 1 105 ? -5.390 -14.043 -0.580 1.00 87.75 105 GLU A C 1
ATOM 789 O O . GLU A 1 105 ? -4.587 -14.938 -0.847 1.00 87.75 105 GLU A O 1
ATOM 794 N N . VAL A 1 106 ? -5.281 -13.324 0.539 1.00 87.75 106 VAL A N 1
ATOM 795 C CA . VAL A 1 106 ? -4.235 -13.573 1.552 1.00 87.75 106 VAL A CA 1
ATOM 796 C C . VAL A 1 106 ? -4.464 -14.865 2.343 1.00 87.75 106 VAL A C 1
ATOM 798 O O . VAL A 1 106 ? -3.575 -15.335 3.053 1.00 87.75 106 VAL A O 1
ATOM 801 N N . VAL A 1 107 ? -5.658 -15.446 2.220 1.00 84.44 107 VAL A N 1
ATOM 802 C CA . VAL A 1 107 ? -6.066 -16.679 2.890 1.00 84.44 107 VAL A CA 1
ATOM 803 C C . VAL A 1 107 ? -5.965 -17.845 1.898 1.00 84.44 107 VAL A C 1
ATOM 805 O O . VAL A 1 107 ? -6.612 -17.802 0.851 1.00 84.44 107 VAL A O 1
ATOM 808 N N . PRO A 1 108 ? -5.190 -18.907 2.197 1.00 85.5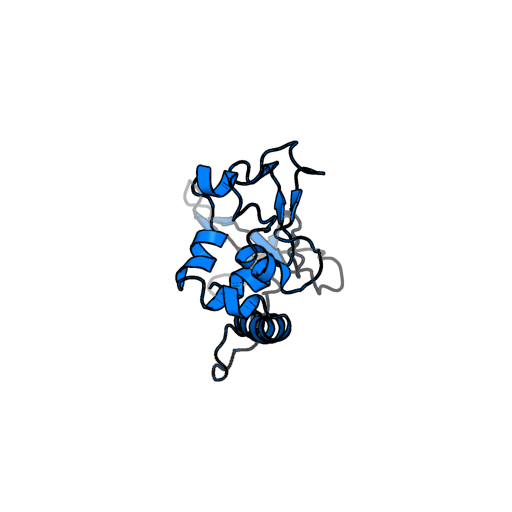0 108 PRO A N 1
ATOM 809 C CA . PRO A 1 108 ? -5.079 -20.065 1.314 1.00 85.50 108 PRO A CA 1
ATOM 810 C C . PRO A 1 108 ? -6.441 -20.725 1.019 1.00 85.50 108 PRO A C 1
ATOM 812 O O . PRO A 1 108 ? -7.263 -20.842 1.929 1.00 85.50 108 PRO A O 1
ATOM 815 N N . PRO A 1 109 ? -6.659 -21.275 -0.194 1.00 78.94 109 PRO A N 1
ATOM 816 C CA . PRO A 1 109 ? -7.967 -21.757 -0.672 1.00 78.94 109 PRO A CA 1
ATOM 817 C C . PRO A 1 109 ? -8.547 -22.986 0.059 1.00 78.94 109 PRO A C 1
ATOM 819 O O . PRO A 1 109 ? -9.610 -23.475 -0.307 1.00 78.94 109 PRO A O 1
ATOM 822 N N . GLY A 1 110 ? -7.867 -23.502 1.085 1.00 84.31 110 GLY A N 1
ATOM 823 C CA . GLY A 1 110 ? -8.358 -24.583 1.948 1.00 84.31 110 GLY A CA 1
ATOM 824 C C . GLY A 1 110 ? -8.687 -24.144 3.375 1.00 84.31 110 GLY A C 1
ATOM 825 O O . GLY A 1 110 ? -9.086 -24.977 4.187 1.00 84.31 110 GLY A O 1
ATOM 826 N N . VAL A 1 111 ? -8.488 -22.867 3.710 1.00 88.94 111 VAL A N 1
ATOM 827 C CA . VAL A 1 111 ? -8.797 -22.342 5.040 1.00 88.94 111 VAL A CA 1
ATOM 828 C C . VAL A 1 111 ? -10.262 -21.938 5.067 1.00 88.94 111 VAL A C 1
ATOM 830 O O . VAL A 1 111 ? -10.680 -21.006 4.385 1.00 88.94 111 VAL A O 1
ATOM 833 N N . LEU A 1 112 ? -11.041 -22.646 5.882 1.00 86.75 112 LEU A N 1
ATOM 834 C CA . LEU A 1 112 ? -12.399 -22.237 6.197 1.00 86.75 112 LEU A CA 1
ATOM 835 C C . LEU A 1 112 ? -12.316 -21.043 7.153 1.00 86.75 112 LEU A C 1
ATOM 837 O O . LEU A 1 112 ? -11.934 -21.200 8.314 1.00 86.75 112 LEU A O 1
ATOM 841 N N . LEU A 1 113 ? -12.633 -19.849 6.656 1.00 84.19 113 LEU A N 1
ATOM 842 C CA . LEU A 1 113 ? -12.824 -18.699 7.527 1.00 84.19 113 LEU A CA 1
ATOM 843 C C . LEU A 1 113 ? -14.067 -18.936 8.387 1.00 84.19 113 LEU A C 1
ATOM 845 O O . LEU A 1 113 ? -15.067 -19.483 7.923 1.00 84.19 113 LEU A O 1
ATOM 849 N N . THR A 1 114 ? -13.979 -18.540 9.652 1.00 87.94 114 THR A N 1
ATOM 850 C CA . THR A 1 114 ? -15.152 -18.394 10.515 1.00 87.94 114 THR A CA 1
ATOM 851 C C . THR A 1 114 ? -16.055 -17.294 9.971 1.00 87.94 114 THR A C 1
ATOM 853 O O . THR A 1 114 ? -15.618 -16.477 9.156 1.00 87.94 114 THR A O 1
ATOM 856 N N . ASP A 1 115 ? -17.286 -17.225 10.474 1.00 87.81 115 ASP A N 1
ATOM 857 C CA . ASP A 1 115 ? -18.164 -16.095 10.183 1.00 87.81 115 ASP A CA 1
ATOM 858 C C . ASP A 1 115 ? -17.454 -14.757 10.471 1.00 87.81 115 ASP A C 1
ATOM 860 O O . ASP A 1 115 ? -16.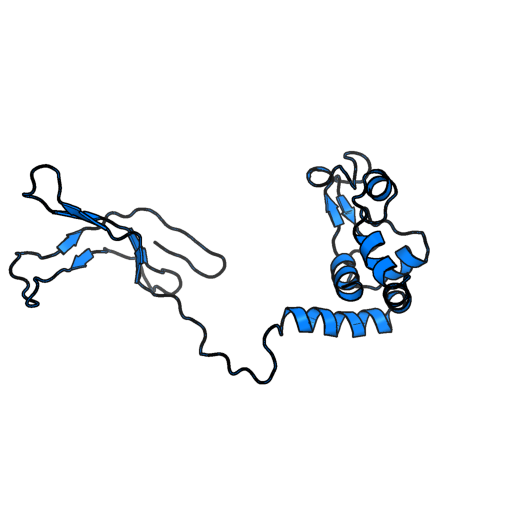609 -14.696 11.380 1.00 87.81 115 ASP A O 1
ATOM 864 N N . PRO A 1 116 ? -17.760 -13.689 9.704 1.00 85.38 116 PRO A N 1
ATOM 865 C CA . PRO A 1 116 ? -17.216 -12.365 9.960 1.00 85.38 116 PRO A CA 1
ATOM 866 C C . PRO A 1 116 ? -17.373 -11.992 11.432 1.00 85.38 116 PRO A C 1
ATOM 868 O O . PRO A 1 116 ? -18.445 -12.158 12.015 1.00 85.38 116 PRO A O 1
ATOM 871 N N . ILE A 1 117 ? -16.299 -11.487 12.038 1.00 84.19 117 ILE A N 1
ATOM 872 C CA . ILE A 1 117 ? -16.354 -11.021 13.422 1.00 84.19 117 ILE A CA 1
ATOM 873 C C . ILE A 1 117 ? -17.283 -9.809 13.455 1.00 84.19 117 ILE A C 1
ATOM 875 O O . ILE A 1 117 ? -16.932 -8.736 12.969 1.00 84.19 117 ILE A O 1
ATOM 879 N N . THR A 1 118 ? -18.469 -9.982 14.029 1.00 84.06 118 THR A N 1
ATOM 880 C CA . THR A 1 118 ? -19.435 -8.896 14.183 1.00 84.06 118 THR A CA 1
ATOM 881 C C . THR A 1 118 ? -19.016 -7.987 15.339 1.00 84.06 118 THR A C 1
ATOM 883 O O . THR A 1 118 ? -18.706 -8.500 16.423 1.00 84.06 118 THR A O 1
ATOM 886 N N . PRO A 1 119 ? -19.019 -6.655 15.163 1.00 82.81 119 PRO A N 1
ATOM 887 C CA . PRO A 1 119 ? -18.813 -5.728 16.268 1.00 82.81 119 PRO A CA 1
ATOM 888 C C . PRO A 1 119 ? -19.814 -5.966 17.407 1.00 82.81 119 PRO A C 1
ATOM 890 O O . PRO A 1 119 ? -20.967 -6.324 17.180 1.00 82.81 119 PRO A O 1
ATOM 893 N N . TYR A 1 120 ? -19.385 -5.735 18.648 1.00 86.50 120 TYR A N 1
ATOM 894 C CA . TYR A 1 120 ? -20.315 -5.679 19.775 1.00 86.50 120 TYR A CA 1
ATOM 895 C C . TYR A 1 120 ? -21.122 -4.381 19.708 1.00 86.50 120 TYR A C 1
ATOM 897 O O . TYR A 1 120 ? -20.533 -3.303 19.630 1.00 86.50 120 TYR A O 1
ATOM 905 N N . GLU A 1 121 ? -22.446 -4.482 19.823 1.00 89.31 121 GLU A N 1
ATOM 906 C CA . GLU A 1 121 ? -23.336 -3.312 19.842 1.00 89.31 121 GLU A CA 1
ATOM 907 C C . GLU A 1 121 ? -23.089 -2.407 21.056 1.00 89.31 121 GLU A C 1
ATOM 909 O O . GLU A 1 121 ? -23.143 -1.185 20.958 1.00 89.31 121 GLU A O 1
ATOM 914 N N . VAL A 1 122 ? -22.755 -2.996 22.207 1.00 90.62 122 VAL A N 1
ATOM 915 C CA . VAL A 1 122 ? -22.379 -2.265 23.420 1.00 90.62 122 VAL A CA 1
ATOM 916 C C . VAL A 1 122 ? -21.100 -2.871 23.972 1.00 90.62 122 VAL A C 1
ATOM 918 O O . VAL A 1 122 ? -21.065 -4.047 24.340 1.00 90.62 122 VAL A O 1
ATOM 921 N N . LYS A 1 123 ? -20.039 -2.067 24.044 1.00 91.06 123 LYS A N 1
ATOM 922 C CA . LYS A 1 123 ? -18.722 -2.501 24.506 1.00 91.06 123 LYS A CA 1
ATOM 923 C C . LYS A 1 123 ? -18.209 -1.601 25.629 1.00 91.06 123 LYS A C 1
ATOM 925 O O . LYS A 1 123 ? -17.821 -0.463 25.365 1.00 91.06 123 LYS A O 1
ATOM 930 N N . PRO A 1 124 ? -18.131 -2.112 26.865 1.00 91.69 124 PRO A N 1
ATOM 931 C CA . PRO A 1 124 ? -17.381 -1.457 27.925 1.00 91.69 124 PRO A CA 1
ATOM 932 C C . PRO A 1 124 ? -15.868 -1.502 27.659 1.00 91.69 124 PRO A C 1
ATOM 934 O O . PRO A 1 124 ? -15.337 -2.515 27.194 1.00 91.69 124 PRO A O 1
ATOM 937 N N . SER A 1 125 ? -15.160 -0.429 27.994 1.00 90.88 125 SER A N 1
ATOM 938 C CA . SER A 1 125 ? -13.699 -0.330 27.950 1.00 90.88 125 SER A CA 1
ATOM 939 C C . SER A 1 125 ? -13.163 0.375 29.189 1.00 90.88 125 SER A C 1
ATOM 941 O O . SER A 1 125 ? -13.881 1.110 29.861 1.00 90.88 125 SER A O 1
ATOM 943 N N . ASN A 1 126 ? -11.888 0.127 29.507 1.00 92.19 126 ASN A N 1
ATOM 944 C CA . ASN A 1 126 ? -11.186 0.785 30.615 1.00 92.19 126 ASN A CA 1
ATOM 945 C C . ASN A 1 126 ? -11.924 0.689 31.966 1.00 92.19 126 ASN A C 1
ATOM 947 O O . ASN A 1 126 ? -11.844 1.600 32.785 1.00 92.19 126 ASN A O 1
ATOM 951 N N . LEU A 1 127 ? -12.655 -0.411 32.193 1.00 92.38 127 LEU A N 1
ATOM 952 C CA . LEU A 1 127 ? -13.379 -0.633 33.440 1.00 92.38 127 LEU A CA 1
ATOM 953 C C . LEU A 1 127 ? -12.397 -0.780 34.604 1.00 92.38 127 LEU A C 1
ATOM 955 O O . LEU A 1 127 ? -11.490 -1.614 34.560 1.00 92.38 127 LEU A O 1
ATOM 959 N N . GLN A 1 128 ? -12.613 -0.015 35.666 1.00 94.12 128 GLN A N 1
ATOM 960 C CA . GLN A 1 128 ? -11.770 -0.012 36.848 1.00 94.12 128 GLN A CA 1
ATOM 961 C C . GLN A 1 128 ? -12.625 0.074 38.111 1.00 94.12 128 GLN A C 1
ATOM 963 O O . GLN A 1 128 ? -13.509 0.915 38.225 1.00 94.12 128 GLN A O 1
ATOM 968 N N . LEU A 1 129 ? -12.332 -0.796 39.079 1.00 92.12 129 LEU A N 1
ATOM 969 C CA . LEU A 1 129 ? -12.898 -0.750 40.423 1.00 92.12 129 LEU A CA 1
ATOM 970 C C . LEU A 1 129 ? -11.768 -0.477 41.416 1.00 92.12 129 LEU A C 1
ATOM 972 O O . LEU A 1 129 ? -10.843 -1.280 41.541 1.00 92.12 129 LEU A O 1
ATOM 976 N N . THR A 1 130 ? -11.828 0.652 42.109 1.00 94.06 130 THR A N 1
ATOM 977 C CA . THR A 1 130 ? -10.803 1.089 43.064 1.00 94.06 130 THR A CA 1
ATOM 978 C C . THR A 1 130 ? -11.404 1.343 44.436 1.00 94.06 130 THR A C 1
ATOM 980 O O . THR A 1 130 ? -12.552 1.757 44.569 1.00 94.06 130 THR A O 1
ATOM 983 N N . ILE A 1 131 ? -10.608 1.099 45.477 1.00 94.25 131 ILE A N 1
ATOM 984 C CA . ILE A 1 131 ? -10.931 1.497 46.848 1.00 94.25 131 ILE A CA 1
ATOM 985 C C . ILE A 1 131 ? -10.408 2.919 47.037 1.00 94.25 131 ILE A C 1
ATOM 987 O O . ILE A 1 131 ? -9.225 3.175 46.805 1.00 94.25 131 ILE A O 1
ATOM 991 N N . GLN A 1 132 ? -11.277 3.839 47.439 1.00 94.06 132 GLN A N 1
ATOM 992 C CA . GLN A 1 132 ? -10.888 5.226 47.670 1.00 94.06 132 GLN A CA 1
ATOM 993 C C . GLN A 1 132 ? -10.068 5.378 48.962 1.00 94.06 132 GLN A C 1
ATOM 995 O O . GLN A 1 132 ? -10.191 4.557 49.883 1.00 94.06 132 GLN A O 1
ATOM 1000 N N . PRO A 1 133 ? -9.232 6.429 49.065 1.00 90.19 133 PRO A N 1
ATOM 1001 C CA . PRO A 1 133 ? -8.520 6.746 50.298 1.00 90.19 133 PRO A CA 1
ATOM 1002 C C . PRO A 1 133 ? -9.477 6.801 51.497 1.00 90.19 133 PRO A C 1
ATOM 1004 O O . PRO A 1 133 ? -10.512 7.454 51.444 1.00 90.19 133 PRO A O 1
ATOM 1007 N N . GLY A 1 134 ? -9.134 6.097 52.578 1.00 88.75 134 GLY A N 1
ATOM 1008 C CA . GLY A 1 134 ? -10.006 5.927 53.749 1.00 88.75 134 GLY A CA 1
ATOM 1009 C C . GLY A 1 134 ? -10.698 4.562 53.827 1.00 88.75 134 GLY A C 1
ATOM 1010 O O . GLY A 1 134 ? -11.137 4.179 54.907 1.00 88.75 134 GLY A O 1
ATOM 1011 N N . GLY A 1 135 ? -10.726 3.783 52.738 1.00 89.56 135 GLY A N 1
ATOM 1012 C CA . GLY A 1 135 ? -11.116 2.366 52.764 1.00 89.56 135 GLY A CA 1
ATOM 1013 C C . GLY A 1 135 ? -12.611 2.093 52.959 1.00 89.56 135 GLY A C 1
ATOM 1014 O O . GLY A 1 135 ? -12.996 0.941 53.145 1.00 89.56 135 GLY A O 1
ATOM 1015 N N . THR A 1 136 ? -13.448 3.128 52.928 1.00 90.44 136 THR A N 1
ATOM 1016 C CA . THR A 1 136 ? -14.901 3.033 53.145 1.00 90.44 136 THR A CA 1
ATOM 1017 C C . THR A 1 136 ? -15.718 3.153 51.864 1.00 90.44 136 THR A C 1
ATOM 1019 O O . THR A 1 136 ? -16.908 2.854 51.878 1.00 90.44 136 THR A O 1
ATOM 1022 N N . GLU A 1 137 ? -15.100 3.580 50.762 1.00 88.38 137 GLU A N 1
ATOM 1023 C CA . GLU A 1 137 ? -15.774 3.832 49.489 1.00 88.38 137 GLU A CA 1
ATOM 1024 C C . GLU A 1 137 ? -15.103 3.071 48.344 1.00 88.38 137 GLU A C 1
ATOM 1026 O O . GLU A 1 137 ? -13.879 2.914 48.295 1.00 88.38 137 GLU A O 1
ATOM 1031 N N . LEU A 1 138 ? -15.930 2.615 47.406 1.00 88.06 138 LEU A N 1
ATOM 1032 C CA . LEU A 1 138 ? -15.506 2.033 46.140 1.00 88.06 138 LEU A CA 1
ATOM 1033 C C . LEU A 1 138 ? -15.843 3.009 45.017 1.00 88.06 138 LEU A C 1
ATOM 1035 O O . LEU A 1 138 ? -16.934 3.575 44.990 1.00 88.06 138 LEU A O 1
ATOM 1039 N N . GLN A 1 139 ? -14.933 3.162 44.065 1.00 90.44 139 GL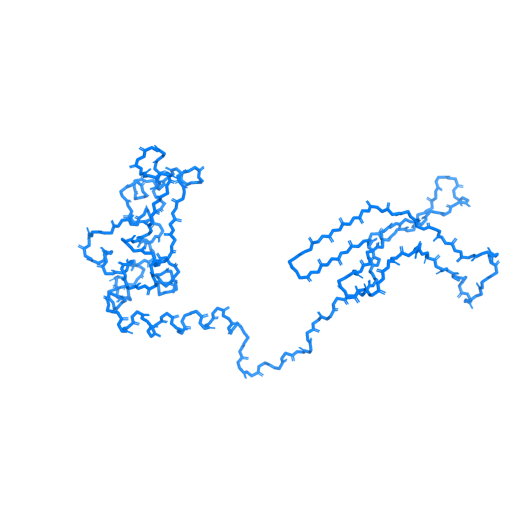N A N 1
ATOM 1040 C CA . GLN A 1 139 ? -15.166 3.907 42.839 1.00 90.44 139 GLN A CA 1
ATOM 1041 C C . GLN A 1 139 ? -15.108 2.947 41.658 1.00 90.44 139 GLN A C 1
ATOM 1043 O O . GLN A 1 139 ? -14.132 2.217 41.492 1.00 90.44 139 GLN A O 1
ATOM 1048 N N . PHE A 1 140 ? -16.159 2.961 40.842 1.00 90.88 140 PHE A N 1
ATOM 1049 C CA . PHE A 1 140 ? -16.217 2.227 39.587 1.00 90.88 140 PHE A CA 1
ATOM 1050 C C . PHE A 1 140 ? -16.201 3.217 38.424 1.00 90.88 140 PHE A C 1
ATOM 1052 O O . PHE A 1 140 ? -17.076 4.079 38.336 1.00 90.88 140 PHE A O 1
ATOM 1059 N N . THR A 1 141 ? -15.198 3.120 37.559 1.00 92.38 141 THR A N 1
ATOM 1060 C CA . THR A 1 141 ? -15.015 3.987 36.391 1.00 92.38 141 THR A CA 1
ATOM 1061 C C . THR A 1 141 ? -14.826 3.162 35.129 1.00 92.38 141 THR A C 1
ATOM 1063 O O . THR A 1 141 ? -14.559 1.962 35.178 1.00 92.38 141 THR A O 1
ATOM 1066 N N . GLY A 1 142 ? -14.984 3.817 33.986 1.00 93.12 142 GLY A N 1
ATOM 1067 C CA . GLY A 1 142 ? -14.729 3.248 32.676 1.00 93.12 142 GLY A CA 1
ATOM 1068 C C . GLY A 1 142 ? -15.527 3.973 31.609 1.00 93.12 142 GLY A C 1
ATOM 1069 O O . GLY A 1 142 ? -16.132 5.016 31.859 1.00 93.12 142 GLY A O 1
ATOM 1070 N N . GLU A 1 143 ? -15.528 3.397 30.419 1.00 93.12 143 GLU A N 1
ATOM 1071 C CA . GLU A 1 143 ? -16.198 3.930 29.242 1.00 93.12 143 GLU A CA 1
ATOM 1072 C C . GLU A 1 143 ? -17.128 2.860 28.677 1.00 93.12 143 GLU A C 1
ATOM 1074 O O . GLU A 1 143 ? -16.863 1.661 28.785 1.00 93.12 143 GLU A O 1
ATOM 1079 N N . ILE A 1 144 ? -18.226 3.285 28.065 1.00 92.69 144 ILE A N 1
ATOM 1080 C CA . ILE A 1 144 ? -19.117 2.405 27.315 1.00 92.69 144 ILE A CA 1
ATOM 1081 C C . ILE A 1 144 ? -19.209 2.993 25.922 1.00 92.69 144 ILE A C 1
ATOM 1083 O O . ILE A 1 144 ? -19.584 4.150 25.773 1.00 92.69 144 ILE A O 1
ATOM 1087 N N . ARG A 1 145 ? -18.855 2.193 24.920 1.00 91.38 145 ARG A N 1
ATOM 1088 C CA . ARG A 1 145 ? -19.043 2.539 23.518 1.00 91.38 145 ARG A CA 1
ATOM 1089 C C . ARG A 1 145 ? -20.269 1.812 22.994 1.00 91.38 145 ARG A C 1
ATOM 1091 O O . ARG A 1 145 ? -20.336 0.584 23.094 1.00 91.38 145 ARG A O 1
ATOM 1098 N N . VAL A 1 146 ? -21.204 2.559 22.426 1.00 92.19 146 VAL A N 1
ATOM 1099 C CA . VAL A 1 146 ? -22.381 2.008 21.756 1.00 92.19 146 VAL A CA 1
ATOM 1100 C C . VAL A 1 146 ? -22.199 2.176 20.255 1.00 92.19 146 VAL A C 1
ATOM 1102 O O . VAL A 1 146 ? -21.917 3.276 19.781 1.00 92.19 146 VAL A O 1
ATOM 1105 N N . ARG A 1 147 ? -22.328 1.088 19.498 1.00 91.06 147 ARG A N 1
ATOM 1106 C CA . ARG A 1 147 ? -22.366 1.135 18.036 1.00 91.06 147 ARG A CA 1
ATOM 1107 C C . ARG A 1 147 ? -23.710 1.718 17.608 1.00 91.06 147 ARG A C 1
ATOM 1109 O O . ARG A 1 147 ? -24.763 1.292 18.067 1.00 91.06 147 ARG A O 1
ATOM 1116 N N . THR A 1 148 ? -23.668 2.735 16.757 1.00 91.62 148 THR A N 1
ATOM 1117 C CA . THR A 1 148 ? -24.851 3.475 16.288 1.00 91.62 148 THR A CA 1
ATOM 1118 C C . THR A 1 148 ? -25.106 3.297 14.795 1.00 91.62 148 THR A C 1
ATOM 1120 O O . THR A 1 148 ? -26.017 3.914 14.254 1.00 91.62 148 THR A O 1
ATOM 1123 N N . THR A 1 149 ? -24.331 2.433 14.139 1.00 88.88 149 THR A N 1
ATOM 1124 C CA . THR A 1 149 ? -24.312 2.253 12.676 1.00 88.88 149 THR A CA 1
ATOM 1125 C C . THR A 1 149 ? -25.654 1.784 12.134 1.00 88.88 149 THR A C 1
ATOM 1127 O O . THR A 1 149 ? -26.185 2.383 11.206 1.00 88.88 149 THR A O 1
ATOM 1130 N N . ASP A 1 150 ? -26.238 0.776 12.782 1.00 85.81 150 ASP A N 1
ATOM 1131 C CA . ASP A 1 150 ? -27.517 0.176 12.389 1.00 85.81 150 ASP A CA 1
ATOM 1132 C C . ASP A 1 150 ? -28.644 0.526 13.378 1.00 85.81 150 ASP A C 1
ATOM 1134 O O . ASP A 1 150 ? -29.708 -0.103 13.405 1.00 85.81 150 ASP A O 1
ATOM 1138 N N . LEU A 1 151 ? -28.415 1.526 14.237 1.00 84.69 151 LEU A N 1
ATOM 1139 C CA . LEU A 1 151 ? -29.366 1.899 15.273 1.00 84.69 151 LEU A CA 1
ATOM 1140 C C . LEU A 1 151 ? -30.520 2.707 14.665 1.00 84.69 151 LEU A C 1
ATOM 1142 O O . LEU A 1 151 ? -30.383 3.881 14.323 1.00 84.69 151 LEU A O 1
ATOM 1146 N N . ASN A 1 152 ? -31.699 2.093 14.596 1.00 77.50 152 ASN A N 1
ATOM 1147 C CA . ASN A 1 152 ? -32.928 2.779 14.202 1.00 77.50 152 ASN A CA 1
ATOM 1148 C C . ASN A 1 152 ? -33.457 3.645 15.359 1.00 77.50 152 ASN A C 1
ATOM 1150 O O . ASN A 1 152 ? -34.332 3.223 16.114 1.00 77.50 152 ASN A O 1
ATOM 1154 N N . GLY A 1 153 ? -32.917 4.856 15.511 1.00 79.81 153 GLY A N 1
ATOM 1155 C CA . GLY A 1 153 ? -33.370 5.839 16.498 1.00 79.81 153 GLY A CA 1
ATOM 1156 C C . GLY A 1 153 ? -32.226 6.581 17.182 1.00 79.81 153 GLY A C 1
ATOM 1157 O O . GLY A 1 153 ? -31.077 6.516 16.760 1.00 79.81 153 GLY A O 1
ATOM 1158 N N . THR A 1 154 ? -32.548 7.307 18.253 1.00 81.88 154 THR A N 1
ATOM 1159 C CA . THR A 1 154 ? -31.560 7.995 19.090 1.00 81.88 154 THR A CA 1
ATOM 1160 C C . THR A 1 154 ? -31.408 7.285 20.430 1.00 81.88 154 THR A C 1
ATOM 1162 O O . THR A 1 154 ? -32.381 6.817 21.023 1.00 81.88 154 THR A O 1
ATOM 1165 N N . ILE A 1 155 ? -30.175 7.215 20.930 1.00 86.81 155 ILE A N 1
ATOM 1166 C CA . ILE A 1 155 ? -29.904 6.702 22.273 1.00 86.81 155 ILE A CA 1
ATOM 1167 C C . ILE A 1 155 ? -30.425 7.730 23.278 1.00 86.81 155 ILE A C 1
ATOM 1169 O O . ILE A 1 155 ? -29.864 8.815 23.412 1.00 86.81 155 ILE A O 1
ATOM 1173 N N . SER A 1 156 ? -31.504 7.399 23.987 1.00 87.25 156 SER A N 1
ATOM 1174 C CA . SER A 1 156 ? -32.077 8.291 25.000 1.00 87.25 156 SER A CA 1
ATOM 1175 C C . SER A 1 156 ? -31.266 8.312 26.294 1.00 87.25 156 SER A C 1
ATOM 1177 O O . SER A 1 156 ? -31.225 9.333 26.975 1.00 87.25 156 SER A O 1
ATOM 1179 N N . ASN A 1 157 ? -30.675 7.174 26.673 1.00 88.06 157 ASN A N 1
ATOM 1180 C CA . ASN A 1 157 ? -29.926 7.011 27.916 1.00 88.06 157 ASN A CA 1
ATOM 1181 C C . ASN A 1 157 ? -29.086 5.723 27.886 1.00 88.06 157 ASN A C 1
ATOM 1183 O O . ASN A 1 157 ? -29.518 4.725 27.310 1.00 88.06 157 ASN A O 1
ATOM 1187 N N . VAL A 1 158 ? -27.943 5.728 28.574 1.00 90.06 158 VAL A N 1
ATOM 1188 C CA . VAL A 1 158 ? -27.131 4.535 28.854 1.00 90.06 158 VAL A CA 1
ATOM 1189 C C . VAL A 1 158 ? -26.903 4.454 30.359 1.00 90.06 158 VAL A C 1
ATOM 1191 O O . VAL A 1 158 ? -26.504 5.425 31.004 1.00 90.06 158 VAL A O 1
ATOM 1194 N N . GLN A 1 159 ? -27.170 3.288 30.935 1.00 91.19 159 GLN A N 1
ATOM 1195 C CA . GLN A 1 159 ? -27.066 3.046 32.369 1.00 91.19 159 GLN A CA 1
ATOM 1196 C C . GLN A 1 159 ? -26.429 1.691 32.624 1.00 91.19 159 GLN A C 1
ATOM 1198 O O . GLN A 1 159 ? -26.716 0.722 31.921 1.00 91.19 159 GLN A O 1
ATOM 1203 N N . LEU A 1 160 ? -25.591 1.622 33.654 1.00 89.12 160 LEU A N 1
ATOM 1204 C CA . LEU A 1 160 ? -25.051 0.361 34.132 1.00 89.12 160 LEU A CA 1
ATOM 1205 C C . LEU A 1 160 ? -25.889 -0.126 35.308 1.00 89.12 160 LEU A C 1
ATOM 1207 O O . LEU A 1 160 ? -25.938 0.513 36.357 1.00 89.12 160 LEU A O 1
ATOM 1211 N N . VAL A 1 161 ? -26.547 -1.262 35.119 1.00 89.50 161 VAL A N 1
ATOM 1212 C CA . VAL A 1 161 ? -27.289 -1.952 36.175 1.00 89.50 161 VAL A CA 1
ATOM 1213 C C . VAL A 1 161 ? -26.355 -2.963 36.825 1.00 89.50 161 VAL A C 1
ATOM 1215 O O . VAL A 1 161 ? -25.687 -3.722 36.122 1.00 89.50 161 VAL A O 1
ATOM 1218 N N . TYR A 1 162 ? -26.303 -2.985 38.153 1.00 86.56 162 TYR A N 1
ATOM 1219 C CA . TYR A 1 162 ? -25.495 -3.948 38.898 1.00 86.56 162 TYR A CA 1
ATOM 1220 C C . TYR A 1 162 ? -26.340 -4.718 39.912 1.00 86.56 162 TYR A C 1
ATOM 1222 O O . TYR A 1 162 ? -27.416 -4.289 40.319 1.00 86.56 162 TYR A O 1
ATOM 1230 N N . VAL A 1 163 ? -25.843 -5.881 40.316 1.00 88.69 163 VAL A N 1
ATOM 1231 C CA . VAL A 1 163 ? -26.446 -6.730 41.347 1.00 88.69 163 VAL A CA 1
ATOM 1232 C C . VAL A 1 163 ? -25.400 -7.051 42.403 1.00 88.69 163 VAL A C 1
ATOM 1234 O O . VAL A 1 163 ? -24.197 -6.935 42.152 1.00 88.69 163 VAL A O 1
ATOM 1237 N N . ASP A 1 164 ? -25.846 -7.438 43.595 1.00 83.50 164 ASP A N 1
ATOM 1238 C CA . ASP A 1 164 ? -24.930 -7.945 44.608 1.00 83.50 164 ASP A CA 1
ATOM 1239 C C . ASP A 1 164 ? -24.365 -9.327 44.222 1.00 83.50 164 ASP A C 1
ATOM 1241 O O . ASP A 1 164 ? -24.725 -9.932 43.209 1.00 83.50 164 ASP A O 1
ATOM 1245 N N . ARG A 1 165 ? -23.466 -9.857 45.057 1.00 82.38 165 ARG A N 1
ATOM 1246 C CA . ARG A 1 165 ? -22.823 -11.162 44.829 1.00 82.38 165 ARG A CA 1
ATOM 1247 C C . ARG A 1 165 ? -23.817 -12.325 44.691 1.00 82.38 165 ARG A C 1
ATOM 1249 O O . ARG A 1 165 ? -23.477 -13.333 44.078 1.00 82.38 165 ARG A O 1
ATOM 1256 N N . ASN A 1 166 ? -25.007 -12.202 45.270 1.00 88.62 166 ASN A N 1
ATOM 1257 C CA . ASN A 1 166 ? -26.055 -13.218 45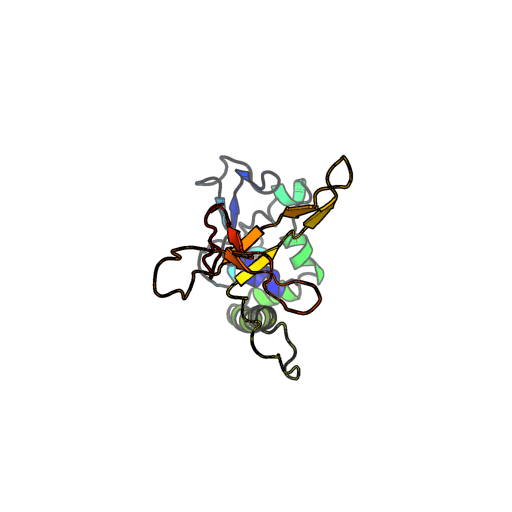.244 1.00 88.62 166 ASN A CA 1
ATOM 1258 C C . ASN A 1 166 ? -27.065 -12.976 44.109 1.00 88.62 166 ASN A C 1
ATOM 1260 O O . ASN A 1 166 ? -28.051 -13.705 44.009 1.00 88.62 166 ASN A O 1
ATOM 1264 N N . GLY A 1 167 ? -26.838 -11.964 43.265 1.00 84.00 167 GLY A N 1
ATOM 1265 C CA . GLY A 1 167 ? -27.757 -11.560 42.205 1.00 84.00 167 GLY A CA 1
ATOM 1266 C C . GLY A 1 167 ? -28.947 -10.735 42.700 1.00 84.00 167 GLY A C 1
ATOM 1267 O O . GLY A 1 167 ? -29.872 -10.494 41.927 1.00 84.00 167 GLY A O 1
ATOM 1268 N N . ALA A 1 168 ? -28.953 -10.303 43.965 1.00 83.19 168 ALA A N 1
ATOM 1269 C CA . ALA A 1 168 ? -30.027 -9.490 44.515 1.00 83.19 168 ALA A CA 1
ATOM 1270 C C . ALA A 1 168 ? -29.810 -8.001 44.205 1.00 83.19 168 ALA A C 1
ATOM 1272 O O . ALA A 1 168 ? -28.702 -7.467 44.284 1.00 83.19 168 ALA A O 1
ATOM 1273 N N . SER A 1 169 ? -30.901 -7.307 43.882 1.00 82.25 169 SER A N 1
ATOM 1274 C CA . SER A 1 169 ? -30.938 -5.864 43.622 1.00 82.25 169 SER A CA 1
ATOM 1275 C C . SER A 1 169 ? -31.371 -5.077 44.868 1.00 82.25 169 SER A C 1
ATOM 1277 O O . SER A 1 169 ? -32.226 -4.194 44.809 1.00 82.25 169 SER A O 1
ATOM 1279 N N . THR A 1 170 ? -30.815 -5.409 46.036 1.00 76.50 170 THR A N 1
ATOM 1280 C CA . THR A 1 170 ? -31.156 -4.796 47.337 1.00 76.50 170 THR A CA 1
ATOM 1281 C C . THR A 1 170 ? -30.375 -3.503 47.621 1.00 76.50 170 THR A C 1
ATOM 1283 O O . THR A 1 170 ? -30.026 -3.214 48.760 1.00 76.50 170 THR A O 1
ATOM 1286 N N . CYS A 1 171 ? -30.100 -2.712 46.580 1.00 70.88 171 CYS A N 1
ATOM 1287 C CA . CYS A 1 171 ? -29.385 -1.426 46.621 1.00 70.88 171 CYS A CA 1
ATOM 1288 C C . CYS A 1 171 ? -30.277 -0.223 46.248 1.00 70.88 171 CYS A C 1
ATOM 1290 O O . CYS A 1 171 ? -29.777 0.843 45.890 1.00 70.88 171 CYS A O 1
ATOM 1292 N N . GLY A 1 172 ? -31.603 -0.372 46.311 1.00 74.38 172 GLY A N 1
ATOM 1293 C CA . GLY A 1 172 ? -32.540 0.664 45.876 1.00 74.38 172 GLY A CA 1
ATOM 1294 C C . GLY A 1 172 ? -32.649 0.697 44.353 1.00 74.38 172 GLY A C 1
ATOM 1295 O O . GLY A 1 172 ? -33.353 -0.133 43.788 1.00 74.38 172 GLY A O 1
ATOM 1296 N N . SER A 1 173 ? -31.971 1.642 43.689 1.00 74.88 173 SER A N 1
ATOM 1297 C CA . SER A 1 173 ? -32.000 1.752 42.221 1.00 74.88 173 SER A CA 1
ATOM 1298 C C . SER A 1 173 ? -31.005 0.830 41.514 1.00 74.88 173 SER A C 1
ATOM 1300 O O . SER A 1 173 ? -31.267 0.459 40.378 1.00 74.88 173 SER A O 1
ATOM 1302 N N . CYS A 1 174 ? -29.889 0.458 42.159 1.00 85.38 174 CYS A N 1
ATOM 1303 C CA . CYS A 1 174 ? -28.838 -0.411 41.601 1.00 85.38 174 CYS A CA 1
ATOM 1304 C C . CYS A 1 174 ? -28.366 -0.014 40.187 1.00 85.38 174 CYS A C 1
ATOM 1306 O O . CYS A 1 174 ? -28.048 -0.858 39.347 1.00 85.38 174 CYS A O 1
ATOM 1308 N N . VAL A 1 175 ? -28.351 1.293 39.926 1.00 88.69 175 VAL A N 1
ATOM 1309 C CA . VAL A 1 175 ? -28.053 1.883 38.623 1.00 88.69 175 VAL A CA 1
ATOM 1310 C C . VAL A 1 175 ? -26.951 2.916 38.792 1.00 88.69 175 VAL A C 1
ATOM 1312 O O . VAL A 1 175 ? -27.042 3.798 39.646 1.00 88.69 175 VAL A O 1
ATOM 1315 N N . ILE A 1 176 ? -25.939 2.831 37.936 1.00 88.31 176 ILE A N 1
ATOM 1316 C CA . ILE A 1 176 ? -24.929 3.865 37.737 1.00 88.31 176 ILE A CA 1
ATOM 1317 C C . ILE A 1 176 ? -25.282 4.598 36.441 1.00 88.31 176 ILE A C 1
ATOM 1319 O O . ILE A 1 176 ? -25.304 4.005 35.358 1.00 88.31 176 ILE A O 1
ATOM 1323 N N . SER A 1 177 ? -25.591 5.889 36.559 1.00 90.44 177 SER A N 1
ATOM 1324 C CA . SER A 1 177 ? -25.806 6.756 35.399 1.00 90.44 177 SER A CA 1
ATOM 1325 C C . SER A 1 177 ? -24.491 6.997 34.670 1.00 90.44 177 SER A C 1
ATOM 1327 O O . SER A 1 177 ? -23.458 7.214 35.303 1.00 90.44 177 SER A O 1
ATOM 1329 N N . THR A 1 178 ? -24.538 6.990 33.342 1.00 91.31 178 THR A N 1
ATOM 1330 C CA . THR A 1 178 ? -23.393 7.376 32.514 1.00 91.31 178 THR A CA 1
ATOM 1331 C C . THR A 1 178 ? -23.487 8.844 32.116 1.00 91.31 178 THR A C 1
ATOM 1333 O O . THR A 1 178 ? -24.545 9.471 32.214 1.00 91.31 178 THR A O 1
ATOM 1336 N N . GLN A 1 179 ? -22.365 9.397 31.668 1.00 91.06 179 GLN A N 1
ATOM 1337 C CA . GLN A 1 179 ? -22.309 10.708 31.044 1.00 91.06 179 GLN A CA 1
ATOM 1338 C C . GLN A 1 179 ? -21.887 10.530 29.588 1.00 91.06 179 GLN A C 1
ATOM 1340 O O . GLN A 1 179 ? -20.930 9.813 29.305 1.00 91.06 179 GLN A O 1
ATOM 1345 N N . TYR A 1 180 ? -22.588 11.201 28.673 1.00 91.00 180 TYR A N 1
ATOM 1346 C CA . TYR A 1 180 ? -22.205 11.219 27.266 1.00 91.00 180 TYR A CA 1
ATOM 1347 C C . TYR A 1 180 ? -20.825 11.870 27.099 1.00 91.00 180 TYR A C 1
ATOM 1349 O O . TYR A 1 180 ? -20.621 13.013 27.518 1.00 91.00 180 TYR A O 1
ATOM 1357 N N . ALA A 1 181 ? -19.893 11.128 26.499 1.00 89.50 181 ALA A N 1
ATOM 1358 C CA . ALA A 1 181 ? -18.501 11.542 26.335 1.00 89.50 181 ALA A CA 1
ATOM 1359 C C . ALA A 1 181 ? -18.185 12.060 24.920 1.00 89.50 181 ALA A C 1
ATOM 1361 O O . ALA A 1 181 ? -17.245 12.836 24.755 1.00 89.50 181 ALA A O 1
ATOM 1362 N N . GLY A 1 182 ? -18.962 11.672 23.904 1.00 89.69 182 GLY A N 1
ATOM 1363 C CA . GLY A 1 182 ? -18.766 12.105 22.522 1.00 89.69 182 GLY A CA 1
ATOM 1364 C C . GLY A 1 182 ? -19.187 11.049 21.505 1.00 89.69 182 GLY A C 1
ATOM 1365 O O . GLY A 1 182 ? -19.653 9.978 21.865 1.00 89.69 182 GLY A O 1
ATOM 1366 N N . THR A 1 183 ? -19.000 11.355 20.225 1.00 89.88 183 THR A N 1
ATOM 1367 C CA . THR A 1 183 ? -19.243 10.431 19.107 1.00 89.88 183 THR A CA 1
ATOM 1368 C C . THR A 1 183 ? -17.952 10.184 18.342 1.00 89.88 183 THR A C 1
ATOM 1370 O O . THR A 1 183 ? -17.053 11.028 18.323 1.00 89.88 183 THR A O 1
ATOM 1373 N N . ALA A 1 184 ? -17.855 9.020 17.708 1.00 85.44 184 ALA A N 1
ATOM 1374 C CA . ALA A 1 184 ? -16.729 8.645 16.862 1.00 85.44 184 ALA A CA 1
ATOM 1375 C C . ALA A 1 184 ? -17.229 7.922 15.610 1.00 85.44 184 ALA A C 1
ATOM 1377 O O . ALA A 1 184 ? -18.227 7.212 15.664 1.00 85.44 184 ALA A O 1
ATOM 1378 N N . ASN A 1 185 ? -16.513 8.071 14.498 1.00 86.69 185 ASN A N 1
ATOM 1379 C CA . ASN A 1 1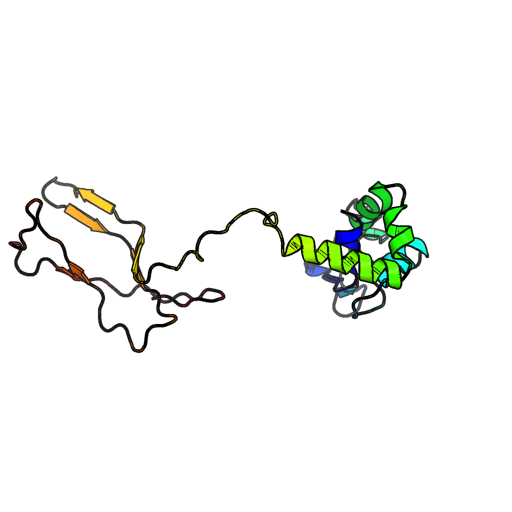85 ? -16.805 7.370 13.249 1.00 86.69 185 ASN A CA 1
ATOM 1380 C C . ASN A 1 185 ? -15.524 6.704 12.730 1.00 86.69 185 ASN A C 1
ATOM 1382 O O . ASN A 1 185 ? -14.447 7.301 12.787 1.00 86.69 185 ASN A O 1
ATOM 1386 N N . GLY A 1 186 ? -15.650 5.464 12.269 1.00 79.81 186 GLY A N 1
ATOM 1387 C CA . GLY A 1 186 ? -14.665 4.733 11.481 1.00 79.81 186 GLY A CA 1
ATOM 1388 C C . GLY A 1 186 ? -15.035 4.738 9.997 1.00 79.81 186 GLY A C 1
ATOM 1389 O O . GLY A 1 186 ? -15.886 5.512 9.568 1.00 79.81 186 GLY A O 1
ATOM 1390 N N . PHE A 1 187 ? -14.382 3.876 9.215 1.00 79.00 187 PHE A N 1
ATOM 1391 C CA . PHE A 1 187 ? -14.654 3.754 7.779 1.00 79.00 187 PHE A CA 1
ATOM 1392 C C . PHE A 1 187 ? -16.061 3.195 7.507 1.00 79.00 187 PHE A C 1
ATOM 1394 O O . PHE A 1 187 ? -16.786 3.762 6.698 1.00 79.00 187 PHE A O 1
ATOM 1401 N N . ASP A 1 188 ? -16.460 2.156 8.250 1.00 83.31 188 ASP A N 1
ATOM 1402 C CA . ASP A 1 188 ? -17.745 1.465 8.062 1.00 83.31 188 ASP A CA 1
ATOM 1403 C C . ASP A 1 188 ? -18.738 1.661 9.223 1.00 83.31 188 ASP A C 1
ATOM 1405 O O . ASP A 1 188 ? -19.927 1.407 9.059 1.00 83.31 188 ASP A O 1
ATOM 1409 N N . ASP A 1 189 ? -18.276 2.122 10.394 1.00 86.69 189 ASP A N 1
ATOM 1410 C CA . ASP A 1 189 ? -19.071 2.143 11.629 1.00 86.69 189 ASP A CA 1
ATOM 1411 C C . ASP A 1 189 ? -19.093 3.516 12.321 1.00 86.69 189 ASP A C 1
ATOM 1413 O O . ASP A 1 189 ? -18.093 4.232 12.378 1.00 86.69 189 ASP A O 1
ATOM 1417 N N . SER A 1 190 ? -20.219 3.839 12.947 1.00 89.00 190 SER A N 1
ATOM 1418 C CA . SER A 1 190 ? -20.427 4.982 13.846 1.00 89.00 190 SER A CA 1
ATOM 1419 C C . SER A 1 190 ? -20.665 4.544 15.297 1.00 89.00 190 SER A C 1
ATOM 1421 O O . SER A 1 190 ? -21.199 3.460 15.562 1.00 89.00 190 SER A O 1
ATOM 1423 N N . PHE A 1 191 ? -20.254 5.391 16.249 1.00 88.81 191 PHE A N 1
ATOM 1424 C CA . PHE A 1 191 ? -20.293 5.121 17.689 1.00 88.81 191 PHE A CA 1
ATOM 1425 C C . PHE A 1 191 ? -20.646 6.360 18.526 1.00 88.81 191 PHE A C 1
ATOM 1427 O O . PHE A 1 191 ? -20.336 7.491 18.135 1.00 88.81 191 PHE A O 1
ATOM 1434 N N . ALA A 1 192 ? -21.222 6.127 19.708 1.00 86.00 192 ALA A N 1
ATOM 1435 C CA . ALA A 1 192 ? -21.532 7.118 20.746 1.00 86.00 192 ALA A CA 1
ATOM 1436 C C . ALA A 1 192 ? -21.162 6.621 22.156 1.00 86.00 192 ALA A C 1
ATOM 1438 O O . ALA A 1 192 ? -20.929 5.394 22.313 1.00 86.00 192 ALA A O 1
#

Secondary structure (DSSP, 8-state):
-HHHHHHHHTS-EEETTT-TTTS-TTSSGGGEEESSS-SSSSSHHHHHHHHT----GGGSHHHHHHT--HHHHHHTTTTTHHHHHHTSHHHHHHHHHHHHHHHH--S-TT--PPSP-PPPSEEEEEEEEEEPTTSS-EEEEEEEEEB-TT-SS-----EEE---TTS---STT-EEEP-----EE-SS-EE-

Sequence (192 aa):
MIALTACGHTIGGVHAGNFPEVLQSGTVPNDYQHFDSTTIFDEKIASEYIGGNTSDPLAGPLAVKNTYDSDIAVFTADNNATISLMADPTYFQSRCQVMLQRMIEVVPPGVLLTDPITPYEVKPSNLQLTIQPGGTELQFTGEIRVRTTDLNGTISNVQLVYVDRNGASTCGSCVISTQYAGTANGFDDSFA